Protein AF-A0A1I6XQX4-F1 (afdb_monomer_lite)

Secondary structure (DSSP, 8-state):
---------THHHHHHHHHHHHHIIIII----S--TT--SSHHHHHHHHHHHHHHHHHHHHHHHTT--TTTSSHHHHHHHHHHHHHHHHHTT-HHHHHHHHHHHHHHHHHHSPPPSSSBPSS-HHHHHHHHHHHHHHHHHS-HHHHHHHHHHHHHHHHHHHHHSSS-B-HHHHHHHHHHHHHHHHHHHHHHHHHHS-S---------------------------------------

Organism: NCBI:txid1296565

Foldseek 3Di:
DDDPPDDPVPCVVVVVLQVVLLCCLPPPDDLPDFQLPCDPDPVVLVVVLVVLLVLLVVLLCVQLPPPPPQSVDPLNCVLCVLLSVLLSVCNGGLSVSLVSLLSSLVSCLAVTDADPPPGALADPSNLVSNLSSLLSQLQSDDPSNLSSSLVVQLVSSVCSCVPRPDNYPCVPRSVVSNCSNVVSNVNSNVNNVVSPPPDDPPPPPPDPPPPPPPPPPDPPDDDDDDDDDDDDDDDDD

Radius of gyration: 29.73 Å; chains: 1; bounding box: 72×54×113 Å

Sequence (237 aa):
MTEVRSTPRWWLPMLRAVPRAVAAALWTAVDTGRPPWRPRRRRWDRALLLVAVVYAFVIATTTSGSGEQRVSGGLFTLCAAPLLLGLVLALRRPLDGWRLSLLGLVLTGYVLPPPPAPAPVLEGWQWLLRCPVLLAAAWASARRVSVGVAVVSLVLVTVLGATTPWPVDLRLTLPIAYVGVLAPLVVGGSLGARWAPGGRWRPSRPGRRRRRPRAVRWPSGRGSPARCTTSSPTTCR

Structure (mmCIF, N/CA/C/O backbone):
data_AF-A0A1I6XQX4-F1
#
_entry.id   AF-A0A1I6XQX4-F1
#
loop_
_atom_site.group_PDB
_atom_site.id
_atom_site.type_symbol
_atom_site.label_atom_id
_atom_site.label_alt_id
_atom_site.label_comp_id
_atom_site.label_asym_id
_atom_site.label_entity_id
_atom_site.label_seq_id
_atom_site.pdbx_PDB_ins_code
_atom_site.Cartn_x
_atom_site.Cartn_y
_atom_site.Cartn_z
_atom_site.occupancy
_atom_site.B_iso_or_equiv
_atom_site.auth_seq_id
_atom_site.auth_comp_id
_atom_site.auth_asym_id
_atom_site.auth_atom_id
_atom_site.pdbx_PDB_model_num
ATOM 1 N N . MET A 1 1 ? -48.025 3.217 -22.562 1.00 43.31 1 MET A N 1
ATOM 2 C CA . MET A 1 1 ? -47.622 3.492 -21.166 1.00 43.31 1 MET A CA 1
ATOM 3 C C . MET A 1 1 ? -46.384 2.664 -20.858 1.00 43.31 1 MET A C 1
ATOM 5 O O . MET A 1 1 ? -46.498 1.462 -20.682 1.00 43.31 1 MET A O 1
ATOM 9 N N . THR A 1 2 ? -45.198 3.268 -20.901 1.00 52.09 2 THR A N 1
ATOM 10 C CA . THR A 1 2 ? -43.917 2.602 -20.614 1.00 52.09 2 THR A CA 1
ATOM 11 C C . THR A 1 2 ? -43.473 2.956 -19.199 1.00 52.09 2 THR A C 1
ATOM 13 O O . THR A 1 2 ? -43.114 4.102 -18.933 1.00 52.09 2 THR A O 1
ATOM 16 N N . GLU A 1 3 ? -43.514 1.981 -18.291 1.00 53.41 3 GLU A N 1
ATOM 17 C CA . GLU A 1 3 ? -42.936 2.089 -16.951 1.00 53.41 3 GLU A CA 1
ATOM 18 C C . GLU A 1 3 ? -41.413 2.246 -17.046 1.00 53.41 3 GLU A C 1
ATOM 20 O O . GLU A 1 3 ? -40.669 1.293 -17.286 1.00 53.41 3 GLU A O 1
ATOM 25 N N . VAL A 1 4 ? -40.928 3.468 -16.836 1.00 60.84 4 VAL A N 1
ATOM 26 C CA . VAL A 1 4 ? -39.507 3.732 -16.610 1.00 60.84 4 VAL A CA 1
ATOM 27 C C . VAL A 1 4 ? -39.169 3.221 -15.210 1.00 60.84 4 VAL A C 1
ATOM 29 O O . VAL A 1 4 ? -39.382 3.912 -14.214 1.00 60.84 4 VAL A O 1
ATOM 32 N N . ARG A 1 5 ? -38.658 1.986 -15.121 1.00 58.22 5 ARG A N 1
ATOM 33 C CA . ARG A 1 5 ? -38.093 1.429 -13.883 1.00 58.22 5 ARG A CA 1
ATOM 34 C C . ARG A 1 5 ? -36.942 2.319 -13.423 1.00 58.22 5 ARG A C 1
ATOM 36 O O . ARG A 1 5 ? -35.847 2.295 -13.983 1.00 58.22 5 ARG A O 1
ATOM 43 N N . SER A 1 6 ? -37.197 3.110 -12.389 1.00 61.38 6 SER A N 1
ATOM 44 C CA . SER A 1 6 ? -36.189 3.879 -11.675 1.00 61.38 6 SER A CA 1
ATOM 45 C C . SER A 1 6 ? -35.188 2.908 -11.048 1.00 61.38 6 SER A C 1
ATOM 47 O O . SER A 1 6 ? -35.464 2.226 -10.063 1.00 61.38 6 SER A O 1
ATOM 49 N N . THR A 1 7 ? -34.000 2.805 -11.643 1.00 63.62 7 THR A N 1
ATOM 50 C CA . THR A 1 7 ? -32.900 2.050 -11.046 1.00 63.62 7 THR A CA 1
ATOM 51 C C . THR A 1 7 ? -32.579 2.660 -9.679 1.00 63.62 7 THR A C 1
ATOM 53 O O . THR A 1 7 ? -32.348 3.872 -9.577 1.00 63.62 7 THR A O 1
ATOM 56 N N . PRO A 1 8 ? -32.582 1.865 -8.594 1.00 59.47 8 PRO A N 1
ATOM 57 C CA . PRO A 1 8 ? -32.323 2.388 -7.263 1.00 59.47 8 PRO A CA 1
ATOM 58 C C . PRO A 1 8 ? -30.922 3.008 -7.237 1.00 59.47 8 PRO A C 1
ATOM 60 O O . PRO A 1 8 ? -29.920 2.362 -7.541 1.00 59.47 8 PRO A O 1
ATOM 63 N N . ARG A 1 9 ? -30.833 4.296 -6.893 1.00 61.56 9 ARG A N 1
ATOM 64 C CA . ARG A 1 9 ? -29.576 5.062 -6.858 1.00 61.56 9 ARG A CA 1
ATOM 65 C C . ARG A 1 9 ? -28.796 4.812 -5.560 1.00 61.56 9 ARG A C 1
ATOM 67 O O . ARG A 1 9 ? -28.372 5.749 -4.884 1.00 61.56 9 ARG A O 1
ATOM 74 N N . TRP A 1 10 ? -28.598 3.545 -5.203 1.00 63.25 10 TRP A N 1
ATOM 75 C CA . TRP A 1 10 ? -27.876 3.132 -3.990 1.00 63.25 10 TRP A CA 1
ATOM 76 C C . TRP A 1 10 ? -26.376 3.498 -4.013 1.00 63.25 10 TRP A C 1
ATOM 78 O O . TRP A 1 10 ? -25.725 3.530 -2.972 1.00 63.25 10 TRP A O 1
ATOM 88 N N . TRP A 1 11 ? -25.844 3.873 -5.179 1.00 58.88 11 TRP A N 1
ATOM 89 C CA . TRP A 1 11 ? -24.450 4.270 -5.422 1.00 58.88 11 TRP A CA 1
ATOM 90 C C . TRP A 1 11 ? -24.101 5.694 -4.947 1.00 58.88 11 TRP A C 1
ATOM 92 O O . TRP A 1 11 ? -22.967 5.967 -4.552 1.00 58.88 11 TRP A O 1
ATOM 102 N N . LEU A 1 12 ? -25.071 6.617 -4.949 1.00 66.12 12 LEU A N 1
ATOM 103 C CA . LEU A 1 12 ? -24.872 8.021 -4.556 1.00 66.12 12 LEU A CA 1
ATOM 104 C C . LEU A 1 12 ? -24.346 8.209 -3.117 1.00 66.12 12 LEU A C 1
ATOM 106 O O . LEU A 1 12 ? -23.420 9.005 -2.925 1.00 66.12 12 LEU A O 1
ATOM 110 N N . PRO A 1 13 ? -24.875 7.517 -2.086 1.00 64.12 13 PRO A N 1
ATOM 111 C CA . PRO A 1 13 ? -24.324 7.626 -0.736 1.00 64.12 13 PRO A CA 1
ATOM 112 C C . PRO A 1 13 ? -22.914 7.029 -0.620 1.00 64.12 13 PRO A C 1
ATOM 114 O O . PRO A 1 13 ? -22.095 7.572 0.124 1.00 64.12 13 PRO 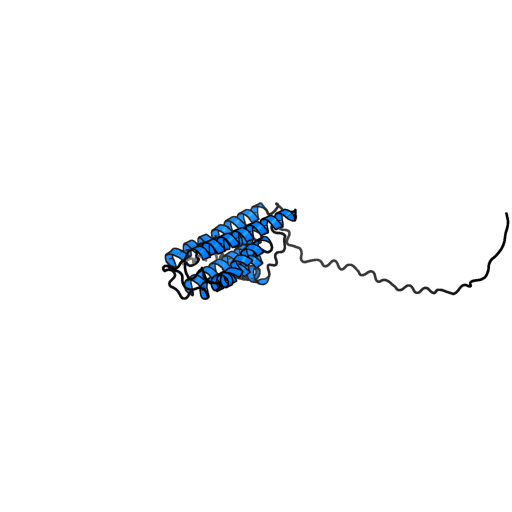A O 1
ATOM 117 N N . MET A 1 14 ? -22.599 5.971 -1.379 1.00 61.12 14 MET A N 1
ATOM 118 C CA . MET A 1 14 ? -21.251 5.391 -1.436 1.00 61.12 14 MET A CA 1
ATOM 119 C C . MET A 1 14 ? -20.239 6.389 -2.007 1.00 61.12 14 MET A C 1
ATOM 121 O O . MET A 1 14 ? -19.222 6.656 -1.367 1.00 61.12 14 MET A O 1
ATOM 125 N N . LEU A 1 15 ? -20.556 7.021 -3.141 1.00 68.38 15 LEU A N 1
ATOM 126 C CA . LEU A 1 15 ? -19.701 8.025 -3.786 1.00 68.38 15 LEU A CA 1
ATOM 127 C C . LEU A 1 15 ? -19.392 9.218 -2.875 1.00 68.38 15 LEU A C 1
ATOM 129 O O . LEU A 1 15 ? -18.279 9.728 -2.887 1.00 68.38 15 LEU A O 1
ATOM 133 N N . ARG A 1 16 ? -20.337 9.635 -2.025 1.00 73.38 16 ARG A N 1
ATOM 134 C CA . ARG A 1 16 ? -20.110 10.721 -1.052 1.00 73.38 16 ARG A CA 1
ATOM 135 C C . ARG A 1 16 ? -19.279 10.291 0.161 1.00 73.38 16 ARG A C 1
ATOM 137 O O . ARG A 1 16 ? -18.682 11.139 0.826 1.00 73.38 16 ARG A O 1
ATOM 144 N N . ALA A 1 17 ? -19.244 8.998 0.480 1.00 73.38 17 ALA A N 1
ATOM 145 C CA . ALA A 1 17 ? -18.486 8.470 1.612 1.00 73.38 17 ALA A CA 1
ATOM 146 C C . ALA A 1 17 ? -16.993 8.293 1.290 1.00 73.38 17 ALA A C 1
ATOM 148 O O . ALA A 1 17 ? -16.157 8.503 2.170 1.00 73.38 17 ALA A O 1
ATOM 149 N N . VAL A 1 18 ? -16.661 7.966 0.038 1.00 77.12 18 VAL A N 1
ATOM 150 C CA . VAL A 1 18 ? -15.283 7.760 -0.438 1.00 77.12 18 VAL A CA 1
ATOM 151 C C . VAL A 1 18 ? -14.371 8.980 -0.234 1.00 77.12 18 VAL A C 1
ATOM 153 O O . VAL A 1 18 ? -13.347 8.815 0.424 1.00 77.12 18 VAL A O 1
ATOM 156 N N . PRO A 1 19 ? -14.694 10.209 -0.685 1.00 80.00 19 PRO A N 1
ATOM 157 C CA . PRO A 1 19 ? -13.785 11.348 -0.538 1.00 80.00 19 PRO A CA 1
ATOM 158 C C . PRO A 1 19 ? -13.540 11.694 0.932 1.00 80.00 19 PRO A C 1
ATOM 160 O O . PRO A 1 19 ? -12.433 12.062 1.307 1.00 80.00 19 PRO A O 1
ATOM 163 N N . ARG A 1 20 ? -14.541 11.499 1.801 1.00 78.75 20 ARG A N 1
ATOM 164 C CA . ARG A 1 20 ? -14.377 11.668 3.253 1.00 78.75 20 ARG A CA 1
ATOM 165 C C . ARG A 1 20 ? -13.474 10.595 3.856 1.00 78.75 20 ARG A C 1
ATOM 167 O O . ARG A 1 20 ? -12.690 10.906 4.743 1.00 78.75 20 ARG A O 1
ATOM 174 N N . ALA A 1 21 ? -13.577 9.351 3.391 1.00 77.50 21 ALA A N 1
ATOM 175 C CA . ALA A 1 21 ? -12.690 8.265 3.801 1.00 77.50 21 ALA A CA 1
ATOM 176 C C . ALA A 1 21 ? -11.241 8.504 3.345 1.00 77.50 21 ALA A C 1
ATOM 178 O O . ALA A 1 21 ? -10.316 8.299 4.127 1.00 77.50 21 ALA A O 1
ATOM 179 N N . VAL A 1 22 ? -11.053 8.994 2.117 1.00 79.94 22 VAL A N 1
ATOM 180 C CA . VAL A 1 22 ? -9.745 9.366 1.557 1.00 79.94 22 VAL A CA 1
ATOM 181 C C . VAL A 1 22 ? -9.142 10.543 2.320 1.00 79.94 22 VAL A C 1
ATOM 183 O O . VAL A 1 22 ? -8.021 10.438 2.806 1.00 79.94 22 VAL A O 1
ATOM 186 N N . ALA A 1 23 ? -9.899 11.626 2.514 1.00 79.44 23 ALA A N 1
ATOM 187 C CA . ALA A 1 23 ? -9.456 12.776 3.300 1.00 79.44 23 ALA A CA 1
ATOM 188 C C . ALA A 1 23 ? -9.131 12.382 4.748 1.00 79.44 23 ALA A C 1
ATOM 190 O O . ALA A 1 23 ? -8.160 12.870 5.323 1.00 79.44 23 ALA A O 1
ATOM 191 N N . ALA A 1 24 ? -9.897 11.451 5.326 1.00 74.94 24 ALA A N 1
ATOM 192 C CA . ALA A 1 24 ? -9.596 10.924 6.646 1.00 74.94 24 ALA A CA 1
ATOM 193 C C . ALA A 1 24 ? -8.279 10.140 6.667 1.00 74.94 24 ALA A C 1
ATOM 195 O O . ALA A 1 24 ? -7.454 10.378 7.543 1.00 74.94 24 ALA A O 1
ATOM 196 N N . ALA A 1 25 ? -8.052 9.249 5.700 1.00 74.69 25 ALA A N 1
ATOM 197 C CA . ALA A 1 25 ? -6.814 8.480 5.601 1.00 74.69 25 ALA A CA 1
ATOM 198 C C . ALA A 1 25 ? -5.587 9.370 5.340 1.00 74.69 25 ALA A C 1
ATOM 200 O O . ALA A 1 25 ? -4.528 9.143 5.926 1.00 74.69 25 ALA A O 1
ATOM 201 N N . LEU A 1 26 ? -5.724 10.405 4.510 1.00 79.75 26 LEU A N 1
ATOM 202 C CA . LEU A 1 26 ? -4.627 11.304 4.161 1.00 79.75 26 LEU A CA 1
ATOM 203 C C . LEU A 1 26 ? -4.334 12.326 5.263 1.00 79.75 26 LEU A C 1
ATOM 205 O O . LEU A 1 26 ? -3.177 12.439 5.649 1.00 79.75 26 LEU A O 1
ATOM 209 N N . TRP A 1 27 ? -5.349 12.999 5.819 1.00 74.38 27 TRP A N 1
ATOM 210 C CA . TRP A 1 27 ? -5.142 14.177 6.676 1.00 74.38 27 TRP A CA 1
ATOM 211 C C . TRP A 1 27 ? -5.587 14.054 8.126 1.00 74.38 27 TRP A C 1
ATOM 213 O O . TRP A 1 27 ? -4.878 14.531 9.008 1.00 74.38 27 TRP A O 1
ATOM 223 N N . THR A 1 28 ? -6.742 13.456 8.416 1.00 62.19 28 THR A N 1
ATOM 224 C CA . THR A 1 28 ? -7.349 13.633 9.752 1.00 62.19 28 THR A CA 1
ATOM 225 C C . THR A 1 28 ? -7.191 12.438 10.679 1.00 62.19 28 THR A C 1
ATOM 227 O O . THR A 1 28 ? -7.397 12.566 11.885 1.00 62.19 28 THR A O 1
ATOM 230 N N . ALA A 1 29 ? -6.875 11.260 10.145 1.00 61.19 29 ALA A N 1
ATOM 231 C CA . ALA A 1 29 ? -6.630 10.084 10.957 1.00 61.19 29 ALA A CA 1
ATOM 232 C C . ALA A 1 29 ? -5.256 10.222 11.622 1.00 61.19 29 ALA A C 1
ATOM 234 O O . ALA A 1 29 ? -4.214 9.958 11.022 1.00 61.19 29 ALA A O 1
ATOM 235 N N . VAL A 1 30 ? -5.284 10.687 12.867 1.00 59.16 30 VAL A N 1
ATOM 236 C CA . VAL A 1 30 ? -4.227 10.463 13.852 1.00 59.16 30 VAL A CA 1
ATOM 237 C C . VAL A 1 30 ? -4.515 9.102 14.473 1.00 59.16 30 VAL A C 1
ATOM 239 O O . VAL A 1 30 ? -5.671 8.829 14.795 1.00 59.16 30 VAL A O 1
ATOM 242 N N . ASP A 1 31 ? -3.508 8.243 14.633 1.00 59.53 31 ASP A N 1
ATOM 243 C CA . ASP A 1 31 ? -3.664 6.960 15.326 1.00 59.53 31 ASP A CA 1
ATOM 244 C C . ASP A 1 31 ? -4.188 7.208 16.753 1.00 59.53 31 ASP A C 1
ATOM 246 O O . ASP A 1 31 ? -3.444 7.546 17.673 1.00 59.53 31 ASP A O 1
ATOM 250 N N . THR A 1 32 ? -5.506 7.095 16.946 1.00 51.28 32 THR A N 1
ATOM 251 C CA . THR A 1 32 ? -6.168 7.445 18.214 1.00 51.28 32 THR A CA 1
ATOM 252 C C . THR A 1 32 ? -6.019 6.364 19.283 1.00 51.28 32 THR A C 1
ATOM 254 O O . THR A 1 32 ? -6.512 6.529 20.397 1.00 51.28 32 THR A O 1
ATOM 257 N N . GLY A 1 33 ? -5.372 5.242 18.967 1.00 57.44 33 GLY A N 1
ATOM 258 C CA . GLY A 1 33 ? -5.259 4.090 19.854 1.00 57.44 33 GLY A CA 1
ATOM 259 C C . GLY A 1 33 ? -3.904 3.404 19.763 1.00 57.44 33 GLY A C 1
ATOM 260 O O . GLY A 1 33 ? -3.196 3.504 18.764 1.00 57.44 33 GLY A O 1
ATOM 261 N N . ARG A 1 34 ? -3.538 2.675 20.825 1.00 63.00 34 ARG A N 1
ATOM 262 C CA . ARG A 1 34 ? -2.439 1.707 20.737 1.00 63.00 34 ARG A CA 1
ATOM 263 C C . ARG A 1 34 ? -2.838 0.612 19.737 1.00 63.00 34 ARG A C 1
ATOM 265 O O . ARG A 1 34 ? -3.950 0.102 19.872 1.00 63.00 34 ARG A O 1
ATOM 272 N N . PRO A 1 35 ? -1.955 0.221 18.801 1.00 70.25 35 PRO A N 1
ATOM 273 C CA . PRO A 1 35 ? -2.242 -0.889 17.906 1.00 70.25 35 PRO A CA 1
ATOM 274 C C . PRO A 1 35 ? -2.544 -2.164 18.710 1.00 70.25 35 PRO A C 1
ATOM 276 O O . PRO A 1 35 ? -1.911 -2.379 19.751 1.00 70.25 35 PRO A O 1
ATOM 279 N N . PRO A 1 36 ? -3.490 -3.008 18.261 1.00 69.25 36 PRO A N 1
ATOM 280 C CA . PRO A 1 36 ? -3.971 -4.153 19.038 1.00 69.25 36 PRO A CA 1
ATOM 281 C C . PRO A 1 36 ? -2.881 -5.199 19.307 1.00 69.25 36 PRO A C 1
ATOM 283 O O . PRO A 1 36 ? -2.887 -5.834 20.356 1.00 69.25 36 PRO A O 1
ATOM 286 N N . TRP A 1 37 ? -1.894 -5.326 18.416 1.00 72.81 37 TRP A N 1
ATOM 287 C CA . TRP A 1 37 ? -0.739 -6.213 18.591 1.00 72.81 37 TRP A CA 1
ATOM 288 C C . TRP A 1 37 ? 0.351 -5.646 19.503 1.00 72.81 37 TRP A C 1
ATOM 290 O O . TRP A 1 37 ? 1.338 -6.333 19.766 1.00 72.81 37 TRP A O 1
ATOM 300 N N . ARG A 1 38 ? 0.236 -4.395 19.974 1.00 70.81 38 ARG A N 1
ATOM 301 C CA . ARG A 1 38 ? 1.304 -3.780 20.761 1.00 70.81 38 ARG A CA 1
ATOM 302 C C . ARG A 1 38 ? 1.412 -4.476 22.122 1.00 70.81 38 ARG A C 1
ATOM 304 O O . ARG A 1 38 ? 0.502 -4.345 22.947 1.00 70.81 38 ARG A O 1
ATOM 311 N N . PRO A 1 39 ? 2.535 -5.151 22.418 1.00 69.56 39 PRO A N 1
ATOM 312 C CA . PRO A 1 39 ? 2.678 -5.892 23.659 1.00 69.56 39 PRO A CA 1
ATOM 313 C C . PRO A 1 39 ? 2.617 -4.955 24.864 1.00 69.56 39 PRO A C 1
ATOM 315 O O . PRO A 1 39 ? 3.180 -3.857 24.857 1.00 69.56 39 PRO A O 1
ATOM 318 N N . ARG A 1 40 ? 1.993 -5.407 25.956 1.00 72.25 40 ARG A N 1
ATOM 319 C CA . ARG A 1 40 ? 1.903 -4.612 27.193 1.00 72.25 40 ARG A CA 1
ATOM 320 C C . ARG A 1 40 ? 3.273 -4.383 27.848 1.00 72.25 40 ARG A C 1
ATOM 322 O O . ARG A 1 40 ? 3.447 -3.398 28.561 1.00 72.25 40 ARG A O 1
ATOM 329 N N . ARG A 1 41 ? 4.254 -5.262 27.593 1.00 77.50 41 ARG A N 1
ATOM 330 C CA . ARG A 1 41 ? 5.625 -5.158 28.122 1.00 77.50 41 ARG A CA 1
ATOM 331 C C . ARG A 1 41 ? 6.576 -4.524 27.103 1.00 77.50 41 ARG A C 1
ATOM 333 O O . ARG A 1 41 ? 6.670 -4.967 25.963 1.00 77.50 41 ARG A O 1
ATOM 340 N N . ARG A 1 42 ? 7.380 -3.561 27.569 1.00 79.06 42 ARG A N 1
ATOM 341 C CA . ARG A 1 42 ? 8.338 -2.774 26.762 1.00 79.06 42 ARG A CA 1
ATOM 342 C C . ARG A 1 42 ? 9.395 -3.613 26.024 1.00 79.06 42 ARG A C 1
ATOM 344 O O . ARG A 1 42 ? 9.889 -3.177 24.991 1.00 79.06 42 ARG A O 1
ATOM 351 N N . ARG A 1 43 ? 9.749 -4.799 26.539 1.00 82.50 43 ARG A N 1
ATOM 352 C CA . ARG A 1 43 ? 10.757 -5.690 25.927 1.00 82.50 43 ARG A CA 1
ATOM 353 C C . ARG A 1 43 ? 10.284 -6.273 24.591 1.00 82.50 43 ARG A C 1
ATOM 355 O O . ARG A 1 43 ? 11.041 -6.269 23.632 1.00 82.50 43 ARG A O 1
ATOM 362 N N . TRP A 1 44 ? 9.018 -6.675 24.506 1.00 82.81 44 TRP A N 1
ATOM 363 C CA . TRP A 1 44 ? 8.443 -7.232 23.280 1.00 82.81 44 TRP A CA 1
ATOM 364 C C . TRP A 1 44 ? 8.247 -6.177 22.181 1.00 82.81 44 TRP A C 1
ATOM 366 O O . TRP A 1 44 ? 8.411 -6.489 21.011 1.00 82.81 44 TRP A O 1
ATOM 376 N N . ASP A 1 45 ? 7.982 -4.915 22.545 1.00 82.50 45 ASP A N 1
ATOM 377 C CA . ASP A 1 45 ? 7.947 -3.789 21.590 1.00 82.50 45 ASP A CA 1
ATOM 378 C C . ASP A 1 45 ? 9.322 -3.596 20.913 1.00 82.50 45 ASP A C 1
ATOM 380 O O . ASP A 1 45 ? 9.416 -3.391 19.706 1.00 82.50 45 ASP A O 1
ATOM 384 N N . ARG A 1 46 ? 10.418 -3.743 21.676 1.00 84.56 46 ARG A N 1
ATOM 385 C CA . ARG A 1 46 ? 11.782 -3.719 21.119 1.00 84.56 46 ARG A CA 1
ATOM 386 C C . ARG A 1 46 ? 12.074 -4.938 20.249 1.00 84.56 46 ARG A C 1
ATOM 388 O O . ARG A 1 46 ? 12.693 -4.768 19.209 1.00 84.56 46 ARG A O 1
ATOM 395 N N . ALA A 1 47 ? 11.628 -6.126 20.655 1.00 86.25 47 ALA A N 1
ATOM 396 C CA . ALA A 1 47 ? 11.816 -7.346 19.873 1.00 86.25 47 ALA A CA 1
ATOM 397 C C . ALA A 1 47 ? 11.092 -7.270 18.519 1.00 86.25 47 ALA A C 1
ATOM 399 O O . ALA A 1 47 ? 11.702 -7.550 17.498 1.00 86.25 47 ALA A O 1
ATOM 400 N N . LEU A 1 48 ? 9.835 -6.810 18.486 1.00 84.31 48 LEU A N 1
ATOM 401 C CA . LEU A 1 48 ? 9.094 -6.606 17.234 1.00 84.31 48 LEU A CA 1
ATOM 402 C C . LEU A 1 48 ? 9.777 -5.587 16.321 1.00 84.31 48 LEU A C 1
ATOM 404 O O . LEU A 1 48 ? 9.882 -5.810 15.119 1.00 84.31 48 LEU A O 1
ATOM 408 N N . LEU A 1 49 ? 10.270 -4.486 16.895 1.00 86.25 49 LEU A N 1
ATOM 409 C CA . LEU A 1 49 ? 11.010 -3.487 16.133 1.00 86.25 49 LEU A CA 1
ATOM 410 C C . LEU A 1 49 ? 12.313 -4.064 15.578 1.00 86.25 49 LEU A C 1
ATOM 412 O O . LEU A 1 49 ? 12.607 -3.853 14.408 1.00 86.25 49 LEU A O 1
ATOM 416 N N . LEU A 1 50 ? 13.059 -4.817 16.388 1.00 88.06 50 LEU A N 1
ATOM 417 C CA . LEU A 1 50 ? 14.273 -5.499 15.949 1.00 88.06 50 LEU A CA 1
ATOM 418 C C . LEU A 1 50 ? 13.969 -6.464 14.800 1.00 88.06 50 LEU A C 1
ATOM 420 O O . LEU A 1 50 ? 14.647 -6.413 13.785 1.00 88.06 50 LEU A O 1
ATOM 424 N N . VAL A 1 51 ? 12.921 -7.284 14.920 1.00 88.75 51 VAL A N 1
ATOM 425 C CA . VAL A 1 51 ? 12.501 -8.221 13.867 1.00 88.75 51 VAL A CA 1
ATOM 426 C C . VAL A 1 51 ? 12.139 -7.483 12.580 1.00 88.75 51 VAL A C 1
ATOM 428 O O . VAL A 1 51 ? 12.585 -7.893 11.516 1.00 88.75 51 VAL A O 1
ATOM 431 N N . ALA A 1 52 ? 11.390 -6.378 12.649 1.00 87.12 52 ALA A N 1
ATOM 432 C CA . ALA A 1 52 ? 11.071 -5.597 11.454 1.00 87.12 52 ALA A CA 1
ATOM 433 C C . ALA A 1 52 ? 12.304 -4.940 10.827 1.00 87.12 52 ALA A C 1
ATOM 435 O O . ALA A 1 52 ? 12.403 -4.899 9.606 1.00 87.12 52 ALA A O 1
ATOM 436 N N . VAL A 1 53 ? 13.252 -4.461 11.638 1.00 87.50 53 VAL A N 1
ATOM 437 C CA . VAL A 1 53 ? 14.526 -3.917 11.144 1.00 87.50 53 VAL A CA 1
ATOM 438 C C . VAL A 1 53 ? 15.353 -5.010 10.471 1.00 87.50 53 VAL A C 1
ATOM 440 O O . VAL A 1 53 ? 15.838 -4.797 9.367 1.00 87.50 53 VAL A O 1
ATOM 443 N N . VAL A 1 54 ? 15.471 -6.187 11.089 1.00 90.00 54 VAL A N 1
ATOM 444 C CA . VAL A 1 54 ? 16.181 -7.337 10.512 1.00 90.00 54 VAL A CA 1
ATOM 445 C C . VAL A 1 54 ? 15.510 -7.785 9.216 1.00 90.00 54 VAL A C 1
ATOM 447 O O . VAL A 1 54 ? 16.192 -7.999 8.224 1.00 90.00 54 VAL A O 1
ATOM 450 N N . TYR A 1 55 ? 14.181 -7.863 9.181 1.00 89.31 55 TYR A N 1
ATOM 451 C CA . TYR A 1 55 ? 13.432 -8.217 7.976 1.00 89.31 55 TYR A CA 1
ATOM 452 C C . TYR A 1 55 ? 13.630 -7.195 6.848 1.00 89.31 55 TYR A C 1
ATOM 454 O O . TYR A 1 55 ? 13.923 -7.574 5.717 1.00 89.31 55 TYR A O 1
ATOM 462 N N . ALA A 1 56 ? 13.537 -5.899 7.160 1.00 84.94 56 ALA A N 1
ATOM 463 C CA . ALA A 1 56 ? 13.809 -4.819 6.214 1.00 84.94 56 ALA A CA 1
ATOM 464 C C . ALA A 1 56 ? 15.245 -4.898 5.673 1.00 84.94 56 ALA A C 1
ATOM 466 O O . ALA A 1 56 ? 15.466 -4.747 4.474 1.00 84.94 56 ALA A O 1
ATOM 467 N N . PHE A 1 57 ? 16.209 -5.180 6.552 1.00 86.38 57 PHE A N 1
ATOM 468 C CA . PHE A 1 57 ? 17.611 -5.349 6.194 1.00 86.38 57 PHE A CA 1
ATOM 469 C C . PHE A 1 57 ? 17.827 -6.556 5.276 1.00 86.38 57 PHE A C 1
ATOM 471 O O . PHE A 1 57 ? 18.474 -6.408 4.248 1.00 86.38 57 PHE A O 1
ATOM 478 N N . VAL A 1 58 ? 17.239 -7.716 5.592 1.00 87.19 58 VAL A N 1
ATOM 479 C CA . VAL A 1 58 ? 17.308 -8.923 4.750 1.00 87.19 58 VAL A CA 1
ATOM 480 C C . VAL A 1 58 ? 16.718 -8.664 3.366 1.00 87.19 58 VAL A C 1
ATOM 482 O O . VAL A 1 58 ? 17.308 -9.069 2.368 1.00 87.19 58 VAL A O 1
ATOM 485 N N . ILE A 1 59 ? 15.587 -7.960 3.270 1.00 85.75 59 ILE A N 1
ATOM 486 C CA . ILE A 1 59 ? 15.031 -7.585 1.963 1.00 85.75 59 ILE A CA 1
ATOM 487 C C . ILE A 1 59 ? 16.007 -6.679 1.219 1.00 85.75 59 ILE A C 1
ATOM 489 O O . ILE A 1 59 ? 16.340 -6.976 0.080 1.00 85.75 59 ILE A O 1
ATOM 493 N N . ALA A 1 60 ? 16.509 -5.621 1.859 1.00 82.56 60 ALA A N 1
ATOM 494 C CA . ALA A 1 60 ? 17.435 -4.695 1.218 1.00 82.56 60 ALA A CA 1
ATOM 495 C C . ALA A 1 60 ? 18.693 -5.409 0.688 1.00 82.56 60 ALA A C 1
ATOM 497 O O . ALA A 1 60 ? 19.054 -5.217 -0.472 1.00 82.56 60 ALA A O 1
ATOM 498 N N . THR A 1 61 ? 19.313 -6.284 1.488 1.00 80.81 61 THR A N 1
ATOM 499 C CA . THR A 1 61 ? 20.533 -7.005 1.093 1.00 80.81 61 THR A CA 1
ATOM 500 C C . THR A 1 61 ? 20.283 -8.049 0.009 1.00 80.81 61 THR A C 1
ATOM 502 O O . THR A 1 61 ? 21.074 -8.152 -0.928 1.00 80.81 61 THR A O 1
ATOM 505 N N . THR A 1 62 ? 19.177 -8.794 0.089 1.00 82.12 62 THR A N 1
ATOM 506 C CA . THR A 1 62 ? 18.805 -9.769 -0.952 1.00 82.12 62 THR A CA 1
ATOM 507 C C . THR A 1 62 ? 18.481 -9.083 -2.273 1.00 82.12 62 THR A C 1
ATOM 509 O O . THR A 1 62 ? 18.889 -9.567 -3.325 1.00 82.12 62 THR A O 1
ATOM 512 N N . THR A 1 63 ? 17.832 -7.917 -2.236 1.00 78.31 63 THR A N 1
ATOM 513 C CA . THR A 1 63 ? 17.571 -7.126 -3.443 1.00 78.31 63 THR A CA 1
ATOM 514 C C . THR A 1 63 ? 18.848 -6.561 -4.052 1.00 78.31 63 THR A C 1
ATOM 516 O O . THR A 1 63 ? 19.061 -6.710 -5.253 1.00 78.31 63 THR A O 1
ATOM 519 N N . SER A 1 64 ? 19.744 -5.986 -3.243 1.00 70.44 64 SER A N 1
ATOM 520 C CA . SER A 1 64 ? 20.998 -5.406 -3.738 1.00 70.44 64 SER A CA 1
ATOM 521 C C . SER A 1 64 ? 21.985 -6.456 -4.249 1.00 70.44 64 SER A C 1
ATOM 523 O O . SER A 1 64 ? 22.804 -6.159 -5.118 1.00 70.44 64 SER A O 1
ATOM 525 N N . GLY A 1 65 ? 21.906 -7.678 -3.709 1.00 59.38 65 GLY A N 1
ATOM 526 C CA . GLY A 1 65 ? 22.741 -8.823 -4.078 1.00 59.38 65 GLY A CA 1
ATOM 527 C C . GLY A 1 65 ? 22.265 -9.591 -5.314 1.00 59.38 65 GLY A C 1
ATOM 528 O O . GLY A 1 65 ? 22.918 -10.552 -5.702 1.00 59.38 65 GLY A O 1
ATOM 529 N N . SER A 1 66 ? 21.161 -9.177 -5.945 1.00 63.72 66 SER A N 1
ATOM 530 C CA . SER A 1 66 ? 20.604 -9.828 -7.143 1.00 63.72 66 SER A CA 1
ATOM 531 C C . SER A 1 66 ? 21.478 -9.700 -8.401 1.00 63.72 66 SER A C 1
ATOM 533 O O . SER A 1 66 ? 21.175 -10.317 -9.417 1.00 63.72 66 SER A O 1
ATOM 535 N N . GLY A 1 67 ? 22.555 -8.908 -8.354 1.00 60.12 67 GLY A N 1
ATOM 536 C CA . GLY A 1 67 ? 23.437 -8.657 -9.497 1.00 60.12 67 GLY A CA 1
ATOM 537 C C . GLY A 1 67 ? 22.866 -7.669 -10.521 1.00 60.12 67 GLY A C 1
ATOM 538 O O . GLY A 1 67 ? 23.562 -7.298 -11.463 1.00 60.12 67 GLY A O 1
ATOM 539 N N . GLU A 1 68 ? 21.631 -7.191 -10.335 1.00 68.12 68 GLU A N 1
ATOM 540 C CA . GLU A 1 68 ? 21.066 -6.124 -11.156 1.00 68.12 68 GLU A CA 1
ATOM 541 C C . GLU A 1 68 ? 21.715 -4.779 -10.797 1.00 68.12 68 GLU A C 1
ATOM 543 O O . GLU A 1 68 ? 21.504 -4.239 -9.709 1.00 68.12 68 GLU A O 1
ATOM 548 N N . GLN A 1 69 ? 22.439 -4.178 -11.750 1.00 65.75 69 GLN A N 1
ATOM 549 C CA . GLN A 1 69 ? 23.103 -2.874 -11.582 1.00 65.75 69 GLN A CA 1
ATOM 550 C C . GLN A 1 69 ? 22.178 -1.768 -11.046 1.00 65.75 69 GLN A C 1
ATOM 552 O O . GLN A 1 69 ? 22.653 -0.864 -10.357 1.00 65.75 69 GLN A O 1
ATOM 557 N N . ARG A 1 70 ? 20.861 -1.846 -11.299 1.00 67.75 70 ARG A N 1
ATOM 558 C CA . ARG A 1 70 ? 19.881 -0.873 -10.783 1.00 67.75 70 ARG A CA 1
ATOM 559 C C . ARG A 1 70 ? 19.691 -0.933 -9.262 1.00 67.75 70 ARG A C 1
ATOM 561 O O . ARG A 1 70 ? 19.364 0.083 -8.654 1.00 67.75 70 ARG A O 1
ATOM 568 N N . VAL A 1 71 ? 19.892 -2.102 -8.652 1.00 71.25 71 VAL A N 1
ATOM 569 C CA . VAL A 1 71 ? 19.602 -2.375 -7.231 1.00 71.25 71 VAL A CA 1
ATOM 570 C C . VAL A 1 71 ? 20.877 -2.379 -6.375 1.00 71.25 71 VAL A C 1
ATOM 572 O O . VAL A 1 71 ? 20.816 -2.268 -5.153 1.00 71.25 71 VAL A O 1
ATOM 575 N N . SER A 1 72 ? 22.052 -2.451 -7.004 1.00 63.28 72 SER A N 1
ATOM 576 C CA . SER A 1 72 ? 23.350 -2.508 -6.317 1.00 63.28 72 SER A CA 1
ATOM 577 C C . SER A 1 72 ? 23.966 -1.135 -5.987 1.00 63.28 72 SER A C 1
ATOM 579 O O . SER A 1 72 ? 25.041 -1.073 -5.396 1.00 63.28 72 SER A O 1
ATOM 581 N N . GLY A 1 73 ? 23.315 -0.024 -6.355 1.00 69.69 73 GLY A N 1
ATOM 582 C CA . GLY A 1 73 ? 23.831 1.338 -6.154 1.00 69.69 73 GLY A CA 1
ATOM 583 C C . GLY A 1 73 ? 23.290 2.054 -4.909 1.00 69.69 73 GLY A C 1
ATOM 584 O O . GLY A 1 73 ? 22.183 1.790 -4.448 1.00 69.69 73 GLY A O 1
ATOM 585 N N . GLY A 1 74 ? 24.020 3.055 -4.402 1.00 77.31 74 GLY A N 1
ATOM 586 C CA . GLY A 1 74 ? 23.577 3.876 -3.259 1.00 77.31 74 GLY A CA 1
ATOM 587 C C . GLY A 1 74 ? 22.253 4.626 -3.489 1.00 77.31 74 GLY A C 1
ATOM 588 O O . GLY A 1 74 ? 21.516 4.893 -2.538 1.00 77.31 74 GLY A O 1
ATOM 589 N N . LEU A 1 75 ? 21.908 4.898 -4.755 1.00 82.75 75 LEU A N 1
ATOM 590 C CA . LEU A 1 75 ? 20.623 5.483 -5.146 1.00 82.75 75 LEU A CA 1
ATOM 591 C C . LEU A 1 75 ? 19.440 4.576 -4.774 1.00 82.75 75 LEU A C 1
ATOM 593 O O . LEU A 1 75 ? 18.404 5.081 -4.341 1.00 82.75 75 LEU A O 1
ATOM 597 N N . PHE A 1 76 ? 19.604 3.252 -4.870 1.00 83.44 76 PHE A N 1
ATOM 598 C CA . PHE A 1 76 ? 18.585 2.296 -4.441 1.00 83.44 76 PHE A CA 1
ATOM 599 C C . PHE A 1 76 ? 18.292 2.430 -2.954 1.00 83.44 76 PHE A C 1
ATOM 601 O O . PHE A 1 76 ? 17.135 2.599 -2.578 1.00 83.44 76 PHE A O 1
ATOM 608 N N . THR A 1 77 ? 19.324 2.457 -2.114 1.00 83.31 77 THR A N 1
ATOM 609 C CA . THR A 1 77 ? 19.156 2.608 -0.665 1.00 83.31 77 THR A CA 1
ATOM 610 C C . THR A 1 77 ? 18.435 3.909 -0.314 1.00 83.31 77 THR A C 1
ATOM 612 O O . THR A 1 77 ? 17.546 3.904 0.536 1.00 83.31 77 THR A O 1
ATOM 615 N N . LEU A 1 78 ? 18.757 5.014 -0.996 1.00 86.75 78 LEU A N 1
ATOM 616 C CA . LEU A 1 78 ? 18.087 6.304 -0.802 1.00 86.75 78 LEU A CA 1
ATOM 617 C C . LEU A 1 78 ? 16.609 6.266 -1.221 1.00 86.75 78 LEU A C 1
ATOM 619 O O . LEU A 1 78 ? 15.754 6.751 -0.481 1.00 86.75 78 LEU A O 1
ATOM 623 N N . CYS A 1 79 ? 16.290 5.654 -2.365 1.00 86.81 79 CYS A N 1
ATOM 624 C CA . CYS A 1 79 ? 14.911 5.553 -2.854 1.00 86.81 79 CYS A CA 1
ATOM 625 C C . CYS A 1 79 ? 14.072 4.550 -2.048 1.00 86.81 79 CYS A C 1
ATOM 627 O O . CYS A 1 79 ? 12.882 4.770 -1.830 1.00 86.81 79 CYS A O 1
ATOM 629 N N . ALA A 1 80 ? 14.683 3.460 -1.581 1.00 86.38 80 ALA A N 1
ATOM 630 C CA . ALA A 1 80 ? 14.035 2.428 -0.781 1.00 86.38 80 ALA A CA 1
ATOM 631 C C . ALA A 1 80 ? 13.906 2.820 0.700 1.00 86.38 80 ALA A C 1
ATOM 633 O O . ALA A 1 80 ? 13.052 2.273 1.403 1.00 86.38 80 ALA A O 1
ATOM 634 N N . ALA A 1 81 ? 14.693 3.784 1.194 1.00 89.19 81 ALA A N 1
ATOM 635 C CA . ALA A 1 81 ? 14.674 4.201 2.596 1.00 89.19 81 ALA A CA 1
ATOM 636 C C . ALA A 1 81 ? 13.268 4.567 3.113 1.00 89.19 81 ALA A C 1
ATOM 638 O O . ALA A 1 81 ? 12.911 4.093 4.192 1.00 89.19 81 ALA A O 1
ATOM 639 N N . PRO A 1 82 ? 12.409 5.310 2.385 1.00 91.56 82 PRO A N 1
ATOM 640 C CA . PRO A 1 82 ? 11.048 5.591 2.846 1.00 91.56 82 PRO A CA 1
ATOM 641 C C . PRO A 1 82 ? 10.137 4.353 2.869 1.00 91.56 82 PRO A C 1
ATOM 643 O O . PRO A 1 82 ? 9.221 4.283 3.685 1.00 91.56 82 PRO A O 1
ATOM 646 N N . LEU A 1 83 ? 10.385 3.335 2.040 1.00 89.50 83 LEU A N 1
ATOM 647 C CA . LEU A 1 83 ? 9.676 2.051 2.140 1.00 89.50 83 LEU A CA 1
ATOM 648 C C . LEU A 1 83 ? 10.111 1.273 3.386 1.00 89.50 83 LEU A C 1
ATOM 650 O O . LEU A 1 83 ? 9.262 0.835 4.164 1.00 89.50 83 LEU A O 1
ATOM 654 N N . LEU A 1 84 ? 11.423 1.157 3.608 1.00 90.75 84 LEU A N 1
ATOM 655 C CA . LEU A 1 84 ? 12.000 0.461 4.763 1.00 90.75 84 LEU A CA 1
ATOM 656 C C . LEU A 1 84 ? 11.602 1.145 6.078 1.00 90.75 84 LEU A C 1
ATOM 658 O O . LEU A 1 84 ? 11.140 0.500 7.020 1.00 90.75 84 LEU A O 1
ATOM 662 N N . LEU A 1 85 ? 11.709 2.473 6.130 1.00 90.06 85 LEU A N 1
ATOM 663 C CA . LEU A 1 85 ? 11.307 3.260 7.288 1.00 90.06 85 LEU A CA 1
ATOM 664 C C . LEU A 1 85 ? 9.787 3.212 7.481 1.00 90.06 85 LEU A C 1
ATOM 666 O O . LEU A 1 85 ? 9.326 3.153 8.618 1.00 90.06 85 LEU A O 1
ATOM 670 N N . GLY A 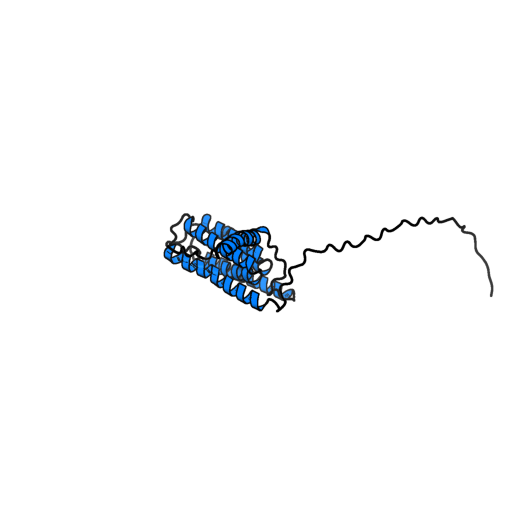1 86 ? 9.012 3.160 6.393 1.00 89.81 86 GLY A N 1
ATOM 671 C CA . GLY A 1 86 ? 7.559 3.023 6.429 1.00 89.81 86 GLY A CA 1
ATOM 672 C C . GLY A 1 86 ? 7.134 1.709 7.076 1.00 89.81 86 GLY A C 1
ATOM 673 O O . GLY A 1 86 ? 6.238 1.706 7.919 1.00 89.81 86 GLY A O 1
ATOM 674 N N . LEU A 1 87 ? 7.842 0.619 6.773 1.00 90.88 87 LEU A N 1
ATOM 675 C CA . LEU A 1 87 ? 7.650 -0.683 7.406 1.00 90.88 87 LEU A CA 1
ATOM 676 C C . LEU A 1 87 ? 7.910 -0.648 8.914 1.00 90.88 87 LEU A C 1
ATOM 678 O O . LEU A 1 87 ? 7.063 -1.066 9.705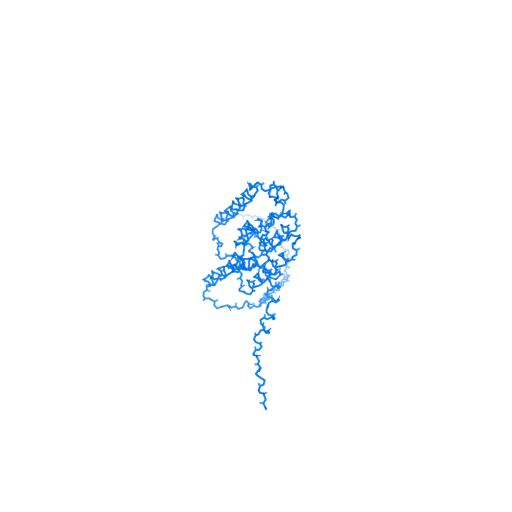 1.00 90.88 87 LEU A O 1
ATOM 682 N N . VAL A 1 88 ? 9.063 -0.121 9.324 1.00 90.69 88 VAL A N 1
ATOM 683 C CA . VAL A 1 88 ? 9.426 -0.035 10.746 1.00 90.69 88 VAL A CA 1
ATOM 684 C C . VAL A 1 88 ? 8.456 0.884 11.492 1.00 90.69 88 VAL A C 1
ATOM 686 O O . VAL A 1 88 ? 8.021 0.579 12.608 1.00 90.69 88 VAL A O 1
ATOM 689 N N . LEU A 1 89 ? 8.071 2.001 10.870 1.00 89.31 89 LEU A N 1
ATOM 690 C CA . LEU A 1 89 ? 7.135 2.958 11.442 1.00 89.31 89 LEU A CA 1
ATOM 691 C C . LEU A 1 89 ? 5.728 2.368 11.561 1.00 89.31 89 LEU A C 1
ATOM 693 O O . LEU A 1 89 ? 5.054 2.642 12.557 1.00 89.31 89 LEU A O 1
ATOM 697 N N . ALA A 1 90 ? 5.314 1.502 10.629 1.00 88.75 90 ALA A N 1
ATOM 698 C CA . ALA A 1 90 ? 3.990 0.889 10.629 1.00 88.75 90 ALA A CA 1
ATOM 699 C C . ALA A 1 90 ? 3.702 0.055 11.891 1.00 88.75 90 ALA A C 1
ATOM 701 O O . ALA A 1 90 ? 2.547 -0.074 12.298 1.00 88.75 90 ALA A O 1
ATOM 702 N N . LEU A 1 91 ? 4.739 -0.440 12.579 1.00 85.31 91 LEU A N 1
ATOM 703 C CA . LEU A 1 91 ? 4.586 -1.131 13.863 1.00 85.31 91 LEU A CA 1
ATOM 704 C C . LEU A 1 91 ? 4.067 -0.227 14.989 1.00 85.31 91 LEU A C 1
ATOM 706 O O . LEU A 1 91 ? 3.411 -0.706 15.917 1.00 85.31 91 LEU A O 1
ATOM 710 N N . ARG A 1 92 ? 4.399 1.068 14.940 1.00 84.62 92 ARG A N 1
ATOM 711 C CA . ARG A 1 92 ? 4.065 2.050 15.985 1.00 84.62 92 ARG A CA 1
ATOM 712 C C . ARG A 1 92 ? 2.959 3.001 15.562 1.00 84.62 92 ARG A C 1
ATOM 714 O O . ARG A 1 92 ? 2.130 3.357 16.397 1.00 84.62 92 ARG A O 1
ATOM 721 N N . ARG A 1 93 ? 3.014 3.437 14.307 1.00 86.69 93 ARG A N 1
ATOM 722 C CA . ARG A 1 93 ? 2.106 4.385 13.670 1.00 86.69 93 ARG A CA 1
ATOM 723 C C . ARG A 1 93 ? 1.738 3.857 12.281 1.00 86.69 93 ARG A C 1
ATOM 725 O O . ARG A 1 93 ? 2.353 4.262 11.293 1.00 86.69 93 ARG A O 1
ATOM 732 N N . PRO A 1 94 ? 0.817 2.883 12.206 1.00 87.94 94 PRO A N 1
ATOM 733 C CA . PRO A 1 94 ? 0.476 2.175 10.973 1.00 87.94 94 PRO A CA 1
ATOM 734 C C . PRO A 1 94 ? 0.089 3.106 9.822 1.00 87.94 94 PRO A C 1
ATOM 736 O O . PRO A 1 94 ? 0.497 2.871 8.686 1.00 87.94 94 PRO A O 1
ATOM 739 N N . LEU A 1 95 ? -0.639 4.190 10.104 1.00 88.56 95 LEU A N 1
ATOM 740 C CA . LEU A 1 95 ? -1.043 5.147 9.072 1.00 88.56 95 LEU A CA 1
ATOM 741 C C . LEU A 1 95 ? 0.118 6.016 8.585 1.00 88.56 95 LEU A C 1
ATOM 743 O O . LEU A 1 95 ? 0.243 6.239 7.382 1.00 88.56 95 LEU A O 1
ATOM 747 N N . ASP A 1 96 ? 0.994 6.460 9.487 1.00 90.50 96 ASP A N 1
ATOM 748 C CA . ASP A 1 96 ? 2.186 7.222 9.101 1.00 90.50 96 ASP A CA 1
ATOM 749 C C . ASP A 1 96 ? 3.154 6.341 8.297 1.00 90.50 96 ASP A C 1
ATOM 751 O O . ASP A 1 96 ? 3.674 6.774 7.270 1.00 90.50 96 ASP A O 1
ATOM 755 N N . GLY A 1 97 ? 3.339 5.080 8.707 1.00 91.06 97 GLY A N 1
ATOM 756 C CA . GLY A 1 97 ? 4.133 4.098 7.966 1.00 91.06 97 GLY A CA 1
ATOM 757 C C . GLY A 1 97 ? 3.576 3.823 6.569 1.00 91.06 97 GLY A C 1
ATOM 758 O O . GLY A 1 97 ? 4.325 3.805 5.591 1.00 91.06 97 GLY A O 1
ATOM 759 N N . TRP A 1 98 ? 2.249 3.712 6.443 1.00 94.44 98 TRP A N 1
ATOM 760 C CA . TRP A 1 98 ? 1.582 3.608 5.147 1.00 94.44 98 TRP A CA 1
ATOM 761 C C . TRP A 1 98 ? 1.820 4.840 4.263 1.00 94.44 98 TRP A C 1
ATOM 763 O O . TRP A 1 98 ? 2.213 4.675 3.107 1.00 94.44 98 TRP A O 1
ATOM 773 N N . ARG A 1 99 ? 1.672 6.063 4.788 1.00 94.12 99 ARG A N 1
ATOM 774 C CA . ARG A 1 99 ? 1.953 7.296 4.025 1.00 94.12 99 ARG A CA 1
ATOM 775 C C . ARG A 1 99 ? 3.407 7.355 3.559 1.00 94.12 99 ARG A C 1
ATOM 777 O O . ARG A 1 99 ? 3.661 7.623 2.389 1.00 94.12 99 ARG A O 1
ATOM 784 N N . LEU A 1 100 ? 4.350 7.034 4.445 1.00 93.12 100 LEU A N 1
ATOM 785 C CA . LEU A 1 100 ? 5.776 7.021 4.118 1.00 93.12 100 LEU A CA 1
ATOM 786 C C . LEU A 1 100 ? 6.098 5.976 3.039 1.00 93.12 100 LEU A C 1
ATOM 788 O O . LEU A 1 100 ? 6.846 6.241 2.102 1.00 93.12 100 LEU A O 1
ATOM 792 N N . SER A 1 101 ? 5.456 4.809 3.115 1.00 93.75 101 SER A N 1
ATOM 793 C CA . SER A 1 101 ? 5.619 3.773 2.100 1.00 93.75 101 SER A CA 1
ATOM 794 C C . SER A 1 101 ? 5.049 4.187 0.734 1.00 93.75 101 SER A C 1
ATOM 796 O O . SER A 1 101 ? 5.547 3.708 -0.279 1.00 93.75 101 SER A O 1
ATOM 798 N N . LEU A 1 102 ? 4.006 5.041 0.661 1.00 93.19 102 LEU A N 1
ATOM 799 C CA . LEU A 1 102 ? 3.509 5.586 -0.622 1.00 93.19 102 LEU A CA 1
ATOM 800 C C . LEU A 1 102 ? 4.587 6.451 -1.277 1.00 93.19 102 LEU A C 1
ATOM 802 O O . LEU A 1 102 ? 4.852 6.298 -2.463 1.00 93.19 102 LEU A O 1
ATOM 806 N N . LEU A 1 103 ? 5.226 7.318 -0.485 1.00 93.94 103 LEU A N 1
ATOM 807 C CA . LEU A 1 103 ? 6.324 8.161 -0.950 1.00 93.94 103 LEU A CA 1
ATOM 808 C C . LEU A 1 103 ? 7.479 7.310 -1.484 1.00 93.94 103 LEU A C 1
ATOM 810 O O . LEU A 1 103 ? 7.991 7.585 -2.563 1.00 93.94 103 LEU A O 1
ATOM 814 N N . GLY A 1 104 ? 7.850 6.252 -0.759 1.00 91.75 104 GLY A N 1
ATOM 815 C CA . GLY A 1 104 ? 8.897 5.338 -1.210 1.00 91.75 104 GLY A CA 1
ATOM 816 C C . GLY A 1 104 ? 8.550 4.637 -2.524 1.00 91.75 104 GLY A C 1
ATOM 817 O O . GLY A 1 104 ? 9.406 4.575 -3.394 1.00 91.75 104 GLY A O 1
ATOM 818 N N . LEU A 1 105 ? 7.295 4.204 -2.723 1.00 91.94 105 LEU A N 1
ATOM 819 C CA . LEU A 1 105 ? 6.860 3.637 -4.009 1.00 91.94 105 LEU A CA 1
ATOM 820 C C . LEU A 1 105 ? 7.008 4.629 -5.165 1.00 91.94 105 LEU A C 1
ATOM 822 O O . LEU A 1 105 ? 7.524 4.258 -6.214 1.00 91.94 105 LEU A O 1
ATOM 826 N N . VAL A 1 106 ? 6.587 5.881 -4.965 1.00 92.75 106 VAL A N 1
ATOM 827 C CA . VAL A 1 106 ? 6.731 6.942 -5.973 1.00 92.75 106 VAL A CA 1
ATOM 828 C C . VAL A 1 106 ? 8.206 7.163 -6.298 1.00 92.75 106 VAL A C 1
ATOM 830 O O . VAL A 1 106 ? 8.584 7.123 -7.461 1.00 92.75 106 VAL A O 1
ATOM 833 N N . LEU A 1 107 ? 9.066 7.314 -5.289 1.00 90.69 107 LEU A N 1
ATOM 834 C CA . LEU A 1 107 ? 10.502 7.493 -5.517 1.00 90.69 107 LEU A CA 1
ATOM 835 C C . LEU A 1 107 ? 11.096 6.316 -6.291 1.00 90.69 107 LEU A C 1
ATOM 837 O O . LEU A 1 107 ? 11.776 6.516 -7.289 1.00 90.69 107 LEU A O 1
ATOM 841 N N . THR A 1 108 ? 10.782 5.085 -5.900 1.00 88.69 108 THR A N 1
ATOM 842 C CA . THR A 1 108 ? 11.300 3.901 -6.593 1.00 88.69 108 THR A CA 1
ATOM 843 C C . THR A 1 108 ? 10.735 3.745 -8.003 1.00 88.69 108 THR A C 1
ATOM 845 O O . THR A 1 108 ? 11.422 3.219 -8.862 1.00 88.69 108 THR A O 1
ATOM 848 N N . GLY A 1 109 ? 9.515 4.220 -8.262 1.00 85.75 109 GLY A N 1
ATOM 849 C CA . GLY A 1 109 ? 8.862 4.138 -9.569 1.00 85.75 109 GLY A CA 1
ATOM 850 C C . GLY A 1 109 ? 9.221 5.259 -10.550 1.00 85.75 109 GLY A C 1
ATOM 851 O O . GLY A 1 109 ? 8.878 5.149 -11.717 1.00 85.75 109 GLY A O 1
ATOM 852 N N . TYR A 1 110 ? 9.887 6.334 -10.120 1.00 88.31 110 TYR A N 1
ATOM 853 C CA . TYR A 1 110 ? 10.301 7.417 -11.032 1.00 88.31 110 TYR A CA 1
ATOM 854 C C . TYR A 1 110 ? 11.801 7.712 -11.010 1.00 88.31 110 TYR A C 1
ATOM 856 O O . TYR A 1 110 ? 12.310 8.289 -11.965 1.00 88.31 110 TYR A O 1
ATOM 864 N N . VAL A 1 111 ? 12.509 7.356 -9.934 1.00 87.94 111 VAL A N 1
ATOM 865 C CA . VAL A 1 111 ? 13.934 7.689 -9.763 1.00 87.94 111 VAL A CA 1
ATOM 866 C C . VAL A 1 111 ? 14.840 6.501 -10.084 1.00 87.94 111 VAL A C 1
ATOM 868 O O . VAL A 1 111 ? 15.977 6.704 -10.505 1.00 87.94 111 VAL A O 1
ATOM 871 N N . LEU A 1 112 ? 14.369 5.263 -9.893 1.00 84.69 112 LEU A N 1
ATOM 872 C CA . LEU A 1 112 ? 15.180 4.091 -10.215 1.00 84.69 112 LEU A CA 1
ATOM 873 C C . LEU A 1 112 ? 15.225 3.824 -11.725 1.00 84.69 112 LEU A C 1
ATOM 875 O O . LEU A 1 112 ? 14.251 4.101 -12.429 1.00 84.69 112 LEU A O 1
ATOM 879 N N . PRO A 1 113 ? 16.336 3.241 -12.217 1.00 83.69 113 PRO A N 1
ATOM 880 C CA . PRO A 1 113 ? 16.413 2.740 -13.582 1.00 83.69 113 PRO A CA 1
ATOM 881 C C . PRO A 1 113 ? 15.316 1.700 -13.853 1.00 83.69 113 PRO A C 1
ATOM 883 O O . PRO A 1 113 ? 14.928 0.977 -12.930 1.00 83.69 113 PRO A O 1
ATOM 886 N N . PRO A 1 114 ? 14.851 1.579 -15.106 1.00 80.12 114 PRO A N 1
ATOM 887 C CA . PRO A 1 114 ? 13.779 0.658 -15.451 1.00 80.12 114 PRO A CA 1
ATOM 888 C C . PRO A 1 114 ? 14.164 -0.810 -15.177 1.00 80.12 114 PRO A C 1
ATOM 890 O O . PRO A 1 114 ? 15.335 -1.182 -15.334 1.00 80.12 114 PRO A O 1
ATOM 893 N N . PRO A 1 115 ? 13.196 -1.666 -14.798 1.00 80.81 115 PRO A N 1
ATOM 894 C CA . PRO A 1 115 ? 13.413 -3.106 -14.702 1.00 80.81 115 PRO A CA 1
ATOM 895 C C . PRO A 1 115 ? 13.597 -3.757 -16.083 1.00 80.81 115 PRO A C 1
ATOM 897 O O . PRO A 1 115 ? 13.211 -3.158 -17.091 1.00 80.81 115 PRO A O 1
ATOM 900 N N . PRO A 1 116 ? 14.122 -4.997 -16.161 1.00 80.38 116 PRO A N 1
ATOM 901 C CA . PRO A 1 116 ? 14.066 -5.776 -17.390 1.00 80.38 116 PRO A CA 1
ATOM 902 C C . PRO A 1 116 ? 12.606 -5.962 -17.819 1.00 80.38 116 PRO A C 1
ATOM 904 O O . PRO A 1 116 ? 11.732 -6.268 -17.005 1.00 80.38 116 PRO A O 1
ATOM 907 N N . ALA A 1 117 ? 12.342 -5.742 -19.105 1.00 79.81 117 ALA A N 1
ATOM 908 C CA . ALA A 1 117 ? 11.005 -5.868 -19.664 1.00 79.81 117 ALA A CA 1
ATOM 909 C C . ALA A 1 117 ? 10.594 -7.352 -19.804 1.00 79.81 117 ALA A C 1
ATOM 911 O O . ALA A 1 117 ? 11.440 -8.178 -20.153 1.00 79.81 117 ALA A O 1
ATOM 912 N N . PRO A 1 118 ? 9.307 -7.695 -19.604 1.00 76.50 118 PRO A N 1
ATOM 913 C CA . PRO A 1 118 ? 8.217 -6.803 -19.210 1.00 76.50 118 PRO A CA 1
ATOM 914 C C . PRO A 1 118 ? 8.269 -6.429 -17.723 1.00 76.50 118 PRO A C 1
ATOM 916 O O . PRO A 1 118 ? 8.337 -7.288 -16.843 1.00 76.50 118 PRO A O 1
ATOM 919 N N . ALA A 1 119 ? 8.203 -5.125 -17.444 1.00 81.62 119 ALA A N 1
ATOM 920 C CA . ALA A 1 119 ? 8.294 -4.620 -16.084 1.00 81.62 119 ALA A CA 1
ATOM 921 C C . ALA A 1 119 ? 6.958 -4.831 -15.344 1.00 81.62 119 ALA A C 1
ATOM 923 O O . ALA A 1 119 ? 5.904 -4.410 -15.840 1.00 81.62 119 ALA A O 1
ATOM 924 N N . PRO A 1 120 ? 6.959 -5.446 -14.148 1.00 86.25 120 PRO A N 1
ATOM 925 C CA . PRO A 1 120 ? 5.767 -5.495 -13.315 1.00 86.25 120 PRO A CA 1
ATOM 926 C C . PRO A 1 120 ? 5.445 -4.102 -12.752 1.00 86.25 120 PRO A C 1
ATOM 928 O O . PRO A 1 120 ? 6.348 -3.316 -12.481 1.00 86.25 120 PRO A O 1
ATOM 931 N N . VAL A 1 121 ? 4.159 -3.809 -12.503 1.00 87.56 121 VAL A N 1
ATOM 932 C CA . VAL A 1 121 ? 3.733 -2.547 -11.844 1.00 87.56 121 VAL A CA 1
ATOM 933 C C . VAL A 1 121 ? 4.440 -2.345 -10.499 1.00 87.56 121 VAL A C 1
ATOM 935 O O . VAL A 1 121 ? 4.767 -1.224 -10.120 1.00 87.56 121 VAL A O 1
ATOM 938 N N . LEU A 1 122 ? 4.634 -3.440 -9.766 1.00 87.75 122 LEU A N 1
ATOM 939 C CA . LEU A 1 122 ? 5.339 -3.488 -8.494 1.00 87.75 122 LEU A CA 1
ATOM 940 C C . LEU A 1 122 ? 6.243 -4.719 -8.494 1.00 87.75 122 LEU A C 1
ATOM 942 O O . LEU A 1 122 ? 5.771 -5.836 -8.727 1.00 87.75 122 LEU A O 1
ATOM 946 N N . GLU A 1 123 ? 7.522 -4.519 -8.206 1.00 88.31 123 GLU A N 1
ATOM 947 C CA . GLU A 1 123 ? 8.506 -5.592 -8.093 1.00 88.31 123 GLU A CA 1
ATOM 948 C C . GLU A 1 123 ? 8.258 -6.451 -6.841 1.00 88.31 123 GLU A C 1
ATOM 950 O O . GLU A 1 123 ? 7.661 -6.009 -5.854 1.00 88.31 123 GLU A O 1
ATOM 955 N N . GLY A 1 124 ? 8.746 -7.696 -6.843 1.00 88.75 124 GLY A N 1
ATOM 956 C CA . GLY A 1 124 ? 8.515 -8.644 -5.744 1.00 88.75 124 GLY A CA 1
ATOM 957 C C . GLY A 1 124 ? 8.940 -8.111 -4.371 1.00 88.75 124 GLY A C 1
ATOM 958 O O . GLY A 1 124 ? 8.221 -8.269 -3.386 1.00 88.75 124 GLY A O 1
ATOM 959 N N . TRP A 1 125 ? 10.061 -7.395 -4.293 1.00 88.94 125 TRP A N 1
ATOM 960 C CA . TRP A 1 125 ? 10.526 -6.806 -3.036 1.00 88.94 125 TRP A CA 1
ATOM 961 C C . TRP A 1 125 ? 9.664 -5.632 -2.559 1.00 88.94 125 TRP A C 1
ATOM 963 O O . TRP A 1 125 ? 9.469 -5.463 -1.353 1.00 88.94 125 TRP A O 1
ATOM 973 N N . GLN A 1 126 ? 9.090 -4.856 -3.485 1.00 92.00 126 GLN A N 1
ATOM 974 C CA . GLN A 1 126 ? 8.146 -3.797 -3.139 1.00 92.00 126 GLN A CA 1
ATOM 975 C C . GLN A 1 126 ? 6.906 -4.418 -2.496 1.00 92.00 126 GLN A C 1
ATOM 977 O O . GLN A 1 126 ? 6.451 -3.920 -1.468 1.00 92.00 126 GLN A O 1
ATOM 982 N N . TRP A 1 127 ? 6.416 -5.552 -3.013 1.00 92.31 127 TRP A N 1
ATOM 983 C CA . TRP A 1 127 ? 5.333 -6.313 -2.380 1.00 92.31 127 TRP A CA 1
ATOM 984 C C . TRP A 1 127 ? 5.688 -6.805 -0.982 1.00 92.31 127 TRP A C 1
ATOM 986 O O . TRP A 1 127 ? 4.890 -6.629 -0.060 1.00 92.31 127 TRP A O 1
ATOM 996 N N . LEU A 1 128 ? 6.884 -7.369 -0.800 1.00 91.81 128 LEU A N 1
ATOM 997 C CA . LEU A 1 128 ? 7.339 -7.867 0.502 1.00 91.81 128 LEU A CA 1
ATOM 998 C C . LEU A 1 128 ? 7.371 -6.766 1.570 1.00 91.81 128 LEU A C 1
ATOM 1000 O O . LEU A 1 128 ? 6.993 -7.009 2.714 1.00 91.81 128 LEU A O 1
ATOM 1004 N N . LEU A 1 129 ? 7.740 -5.536 1.203 1.00 90.88 129 LEU A N 1
ATOM 1005 C CA . LEU A 1 129 ? 7.700 -4.390 2.118 1.00 90.88 129 LEU A CA 1
ATOM 1006 C C . LEU A 1 129 ? 6.283 -3.825 2.288 1.00 90.88 129 LEU A C 1
ATOM 1008 O O . LEU A 1 129 ? 5.909 -3.375 3.372 1.00 90.88 129 LEU A O 1
ATOM 1012 N N . ARG A 1 130 ? 5.472 -3.843 1.227 1.00 92.44 130 ARG A N 1
ATOM 1013 C CA . ARG A 1 130 ? 4.156 -3.197 1.186 1.00 92.44 130 ARG A CA 1
ATOM 1014 C C . ARG A 1 130 ? 3.066 -4.006 1.883 1.00 92.44 130 ARG A C 1
ATOM 1016 O O . ARG A 1 130 ? 2.266 -3.428 2.619 1.00 92.44 130 ARG A O 1
ATOM 1023 N N . CYS A 1 131 ? 3.027 -5.319 1.676 1.00 93.88 131 CYS A N 1
ATOM 1024 C CA . CYS A 1 131 ? 2.040 -6.227 2.263 1.00 93.88 131 CYS A CA 1
ATOM 1025 C C . CYS A 1 131 ? 1.923 -6.101 3.792 1.00 93.88 131 CYS A C 1
ATOM 1027 O O . CYS A 1 131 ? 0.813 -5.855 4.273 1.00 93.88 131 CYS A O 1
ATOM 1029 N N . PRO A 1 132 ? 3.014 -6.199 4.578 1.00 91.94 132 PRO A N 1
ATOM 1030 C CA . PRO A 1 132 ? 2.938 -6.042 6.031 1.00 91.94 132 PRO A CA 1
ATOM 1031 C C . PRO A 1 132 ? 2.486 -4.637 6.456 1.00 91.94 132 PRO A C 1
ATOM 1033 O O . PRO A 1 132 ? 1.747 -4.511 7.432 1.00 91.94 132 PRO A O 1
ATOM 1036 N N . VAL A 1 133 ? 2.849 -3.586 5.710 1.00 92.81 133 VAL A N 1
ATOM 1037 C CA . VAL A 1 133 ? 2.387 -2.213 5.982 1.00 92.81 133 VAL A CA 1
ATOM 1038 C C . VAL A 1 133 ? 0.883 -2.076 5.753 1.00 92.81 133 VAL A C 1
ATOM 1040 O O . VAL A 1 133 ? 0.188 -1.518 6.599 1.00 92.81 133 VAL A O 1
ATOM 1043 N N . LEU A 1 134 ? 0.361 -2.605 4.642 1.00 93.19 134 LEU A N 1
ATOM 1044 C CA . LEU A 1 134 ? -1.076 -2.599 4.348 1.00 93.19 134 LEU A CA 1
ATOM 1045 C C . LEU A 1 134 ? -1.859 -3.415 5.376 1.00 93.19 134 LEU A C 1
ATOM 1047 O O . LEU A 1 134 ? -2.896 -2.960 5.859 1.00 93.19 134 LEU A O 1
ATOM 1051 N N . LEU A 1 135 ? -1.337 -4.583 5.751 1.00 92.31 135 LEU A N 1
ATOM 1052 C CA . LEU A 1 135 ? -1.917 -5.432 6.783 1.00 92.31 135 LEU A CA 1
ATOM 1053 C C . LEU A 1 135 ? -1.998 -4.688 8.123 1.00 92.31 135 LEU A C 1
ATOM 1055 O O . LEU A 1 135 ? -3.067 -4.639 8.731 1.00 92.31 135 LEU A O 1
ATOM 1059 N N . ALA A 1 136 ? -0.902 -4.053 8.555 1.00 89.44 136 ALA A N 1
ATOM 1060 C CA . ALA A 1 136 ? -0.864 -3.250 9.775 1.00 89.44 136 ALA A CA 1
ATOM 1061 C C . ALA A 1 136 ? -1.830 -2.054 9.698 1.00 89.44 136 ALA A C 1
ATOM 1063 O O . ALA A 1 136 ? -2.618 -1.826 10.616 1.00 89.44 136 ALA A O 1
ATOM 1064 N N . ALA A 1 137 ? -1.839 -1.320 8.583 1.00 89.06 137 ALA A N 1
ATOM 1065 C CA . ALA A 1 137 ? -2.745 -0.195 8.370 1.00 89.06 137 ALA A CA 1
ATOM 1066 C C . ALA A 1 137 ? -4.217 -0.609 8.447 1.00 89.06 137 ALA A C 1
ATOM 1068 O O . ALA A 1 137 ? -4.997 0.032 9.153 1.00 89.06 137 ALA A O 1
ATOM 1069 N N . ALA A 1 138 ? -4.614 -1.693 7.779 1.00 90.00 138 ALA A N 1
ATOM 1070 C CA . ALA A 1 138 ? -5.983 -2.197 7.844 1.00 90.00 138 ALA A CA 1
ATOM 1071 C C . ALA A 1 138 ? -6.349 -2.733 9.228 1.00 90.00 138 ALA A C 1
ATOM 1073 O O . ALA A 1 138 ? -7.467 -2.512 9.684 1.00 90.00 138 ALA A O 1
ATOM 1074 N N . TRP A 1 139 ? -5.418 -3.403 9.906 1.00 88.56 139 TRP A N 1
ATOM 1075 C CA . TRP A 1 139 ? -5.692 -4.010 11.202 1.00 88.56 139 TRP A CA 1
ATOM 1076 C C . TRP A 1 139 ? -5.857 -2.971 12.322 1.00 88.56 139 TRP A C 1
ATOM 1078 O O . TRP A 1 139 ? -6.737 -3.116 13.171 1.00 88.56 139 TRP A O 1
ATOM 1088 N N . ALA A 1 140 ? -5.064 -1.897 12.327 1.00 85.75 140 ALA A N 1
ATOM 1089 C CA . ALA A 1 140 ? -5.175 -0.852 13.351 1.00 85.75 140 ALA A CA 1
ATOM 1090 C C . ALA A 1 140 ? -6.257 0.202 13.079 1.00 85.75 140 ALA A C 1
ATOM 1092 O O . ALA A 1 140 ? -6.627 0.937 13.996 1.00 85.75 140 ALA A O 1
ATOM 1093 N N . SER A 1 141 ? -6.740 0.328 11.842 1.00 81.75 141 SER A N 1
ATOM 1094 C CA . SER A 1 141 ? -7.620 1.433 11.456 1.00 81.75 141 SER A CA 1
ATOM 1095 C C . SER A 1 141 ? -9.108 1.079 11.517 1.00 81.75 141 SER A C 1
ATOM 1097 O O . SER A 1 141 ? -9.527 -0.072 11.422 1.00 81.75 141 SER A O 1
ATOM 1099 N N . ALA A 1 142 ? -9.952 2.104 11.669 1.00 81.69 142 ALA A N 1
ATOM 1100 C CA . ALA A 1 142 ? -11.395 1.942 11.538 1.00 81.69 142 ALA A CA 1
ATOM 1101 C C . ALA A 1 142 ? -11.770 1.612 10.084 1.00 81.69 142 ALA A C 1
ATOM 1103 O O . ALA A 1 142 ? -11.187 2.174 9.160 1.00 81.69 142 ALA A O 1
ATOM 1104 N N . ARG A 1 143 ? -12.839 0.828 9.879 1.00 81.62 143 ARG A N 1
ATOM 1105 C CA . ARG A 1 143 ? -13.301 0.368 8.550 1.00 81.62 143 ARG A CA 1
ATOM 1106 C C . ARG A 1 143 ? -13.354 1.471 7.481 1.00 81.62 143 ARG A C 1
ATOM 1108 O O . ARG A 1 143 ? -13.000 1.230 6.335 1.00 81.62 143 ARG A O 1
ATOM 1115 N N . ARG A 1 144 ? -13.774 2.691 7.845 1.00 81.50 144 ARG A N 1
ATOM 1116 C CA . ARG A 1 144 ? -13.810 3.845 6.921 1.00 81.50 144 ARG A CA 1
ATOM 1117 C C . ARG A 1 144 ? -12.415 4.276 6.463 1.00 81.50 144 ARG A C 1
ATOM 1119 O O . ARG A 1 144 ? -12.233 4.573 5.292 1.00 81.50 144 ARG A O 1
ATOM 1126 N N . VAL A 1 145 ? -11.446 4.297 7.372 1.00 83.44 145 VAL A N 1
ATOM 1127 C CA . VAL A 1 145 ? -10.055 4.652 7.066 1.00 83.44 145 VAL A CA 1
ATOM 1128 C C . VAL A 1 145 ? -9.400 3.548 6.240 1.00 83.44 145 VAL A C 1
ATOM 1130 O O . VAL A 1 145 ? -8.739 3.865 5.260 1.00 83.44 145 VAL A O 1
ATOM 1133 N N . SER A 1 146 ? -9.657 2.270 6.543 1.00 86.31 146 SER A N 1
ATOM 1134 C CA . SER A 1 146 ? -9.139 1.144 5.749 1.00 86.31 146 SER A CA 1
ATOM 1135 C C . SER A 1 146 ? -9.636 1.183 4.299 1.00 86.31 146 SER A C 1
ATOM 1137 O O . SER A 1 146 ? -8.865 0.916 3.383 1.00 86.31 146 SER A O 1
ATOM 1139 N N . VAL A 1 147 ? -10.894 1.586 4.067 1.00 87.06 147 VAL A N 1
ATOM 1140 C CA . VAL A 1 147 ? -11.415 1.834 2.709 1.00 87.06 147 VAL A CA 1
ATOM 1141 C C . VAL A 1 147 ? -10.66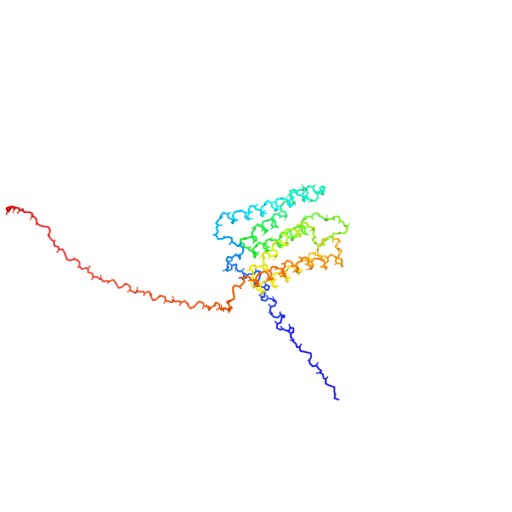3 2.984 2.034 1.00 87.06 147 VAL A C 1
ATOM 1143 O O . VAL A 1 147 ? -10.291 2.859 0.873 1.00 87.06 147 VAL A O 1
ATOM 1146 N N . GLY A 1 148 ? -10.385 4.079 2.750 1.00 87.38 148 GLY A N 1
ATOM 1147 C CA . GLY A 1 148 ? -9.562 5.176 2.229 1.00 87.38 148 GLY A CA 1
ATOM 1148 C C . GLY A 1 148 ? -8.149 4.722 1.842 1.00 87.38 148 GLY A C 1
ATOM 1149 O O . GLY A 1 148 ? -7.689 5.021 0.745 1.00 87.38 148 GLY A O 1
ATOM 1150 N N . VAL A 1 149 ? -7.497 3.935 2.702 1.00 90.25 149 VAL A N 1
ATOM 1151 C CA . VAL A 1 149 ? -6.182 3.317 2.454 1.00 90.25 149 VAL A CA 1
ATOM 1152 C C . VAL A 1 149 ? -6.214 2.415 1.217 1.00 90.25 149 VAL A C 1
ATOM 1154 O O . VAL A 1 149 ? -5.296 2.479 0.398 1.00 90.25 149 VAL A O 1
ATOM 1157 N N . ALA A 1 150 ? -7.273 1.612 1.058 1.00 91.31 150 ALA A N 1
ATOM 1158 C CA . ALA A 1 150 ? -7.475 0.749 -0.103 1.00 91.31 150 ALA A CA 1
ATOM 1159 C C . ALA A 1 150 ? -7.581 1.565 -1.391 1.00 91.31 150 ALA A C 1
ATOM 1161 O O . ALA A 1 150 ? -6.813 1.345 -2.322 1.00 91.31 150 ALA A O 1
ATOM 1162 N N . VAL A 1 151 ? -8.488 2.547 -1.414 1.00 92.69 151 VAL A N 1
ATOM 1163 C CA . VAL A 1 151 ? -8.732 3.401 -2.582 1.00 92.69 151 VAL A CA 1
ATOM 1164 C C . VAL A 1 151 ? -7.461 4.146 -2.975 1.00 92.69 151 VAL A C 1
ATOM 1166 O O . VAL A 1 151 ? -7.060 4.079 -4.129 1.00 92.69 151 VAL A O 1
ATOM 1169 N N . VAL A 1 152 ? -6.782 4.796 -2.026 1.00 93.25 152 VAL A N 1
ATOM 1170 C CA . VAL A 1 152 ? -5.547 5.542 -2.317 1.00 93.25 152 VAL A CA 1
ATOM 1171 C C . VAL A 1 152 ? -4.437 4.613 -2.812 1.00 93.25 152 VAL A C 1
ATOM 1173 O O . VAL A 1 152 ? -3.728 4.969 -3.746 1.00 93.25 152 VAL A O 1
ATOM 1176 N N . SER A 1 153 ? -4.292 3.416 -2.234 1.00 93.06 153 SER A N 1
ATOM 1177 C CA . SER A 1 153 ? -3.261 2.465 -2.675 1.00 93.06 153 SER A CA 1
ATOM 1178 C C . SER A 1 153 ? -3.550 1.912 -4.075 1.00 93.06 153 SER A C 1
ATOM 1180 O O . SER A 1 153 ? -2.633 1.832 -4.881 1.00 93.06 153 SER A O 1
ATOM 1182 N N . LEU A 1 154 ? -4.808 1.584 -4.394 1.00 93.44 154 LEU A N 1
ATOM 1183 C CA . LEU A 1 154 ? -5.206 1.128 -5.732 1.00 93.44 154 LEU A CA 1
ATOM 1184 C C . LEU A 1 154 ? -5.042 2.229 -6.784 1.00 93.44 154 LEU A C 1
ATOM 1186 O O . LEU A 1 154 ? -4.502 1.978 -7.860 1.00 93.44 154 LEU A O 1
ATOM 1190 N N . VAL A 1 155 ? -5.457 3.458 -6.461 1.00 94.00 155 VAL A N 1
ATOM 1191 C CA . VAL A 1 155 ? -5.255 4.620 -7.336 1.00 94.00 155 VAL A CA 1
ATOM 1192 C C . VAL A 1 155 ? -3.767 4.837 -7.577 1.00 94.00 155 VAL A C 1
ATOM 1194 O O . VAL A 1 155 ? -3.373 4.973 -8.728 1.00 94.00 155 VAL A O 1
ATOM 1197 N N . LEU A 1 156 ? -2.929 4.793 -6.534 1.00 93.00 156 LEU A N 1
ATOM 1198 C CA . LEU A 1 156 ? -1.483 4.936 -6.701 1.00 93.00 156 LEU A CA 1
ATOM 1199 C C . LEU A 1 156 ? -0.908 3.859 -7.629 1.00 93.00 156 LEU A C 1
ATOM 1201 O O . LEU A 1 156 ? -0.159 4.194 -8.533 1.00 93.00 156 LEU A O 1
ATOM 1205 N N . VAL A 1 157 ? -1.263 2.588 -7.429 1.00 91.56 157 VAL A N 1
ATOM 1206 C CA . VAL A 1 157 ? -0.801 1.472 -8.277 1.00 91.56 157 VAL A CA 1
ATOM 1207 C C . VAL A 1 157 ? -1.210 1.675 -9.736 1.00 91.56 157 VAL A C 1
ATOM 1209 O O . VAL A 1 157 ? -0.412 1.440 -10.638 1.00 91.56 157 VAL A O 1
ATOM 1212 N N . THR A 1 158 ? -2.432 2.155 -9.966 1.00 91.56 158 THR A N 1
ATOM 1213 C CA . THR A 1 158 ? -2.941 2.452 -11.312 1.00 91.56 158 THR A CA 1
ATOM 1214 C C . THR A 1 158 ? -2.180 3.607 -11.951 1.00 91.56 158 THR A C 1
ATOM 1216 O O . THR A 1 158 ? -1.769 3.508 -13.101 1.00 91.56 158 THR A O 1
ATOM 1219 N N . VAL A 1 159 ? -1.970 4.693 -11.200 1.00 92.50 159 VAL A N 1
ATOM 1220 C CA . VAL A 1 159 ? -1.222 5.867 -11.665 1.00 92.50 159 VAL A CA 1
ATOM 1221 C C . VAL A 1 159 ? 0.217 5.485 -11.972 1.00 92.50 159 VAL A C 1
ATOM 1223 O O . VAL A 1 159 ? 0.697 5.836 -13.042 1.00 92.50 159 VAL A O 1
ATOM 1226 N N . LEU A 1 160 ? 0.880 4.725 -11.096 1.00 88.81 160 LEU A N 1
ATOM 1227 C CA . LEU A 1 160 ? 2.232 4.228 -11.339 1.00 88.81 160 LEU A CA 1
ATOM 1228 C C . LEU A 1 160 ? 2.266 3.411 -12.629 1.00 88.81 160 LEU A C 1
ATOM 1230 O O . LEU A 1 160 ? 2.947 3.814 -13.557 1.00 88.81 160 LEU A O 1
ATOM 1234 N N . GLY A 1 161 ? 1.453 2.360 -12.754 1.00 87.50 161 GLY A N 1
ATOM 1235 C CA . GLY A 1 161 ? 1.448 1.537 -13.966 1.00 87.50 161 GLY A CA 1
ATOM 1236 C C . GLY A 1 161 ? 1.136 2.307 -15.258 1.00 87.50 161 GLY A C 1
ATOM 1237 O O . GLY A 1 161 ? 1.611 1.921 -16.319 1.00 87.50 161 GLY A O 1
ATOM 1238 N N . ALA A 1 162 ? 0.334 3.374 -15.188 1.00 89.19 162 ALA A N 1
ATOM 1239 C CA . ALA A 1 162 ? -0.065 4.162 -16.355 1.00 89.19 162 ALA A CA 1
ATOM 1240 C C . ALA A 1 162 ? 0.906 5.298 -16.717 1.00 89.19 162 ALA A C 1
ATOM 1242 O O . ALA A 1 162 ? 0.856 5.794 -17.839 1.00 89.19 162 ALA A O 1
ATOM 1243 N N . THR A 1 163 ? 1.734 5.757 -15.775 1.00 89.69 163 THR A N 1
ATOM 1244 C CA . THR A 1 163 ? 2.567 6.962 -15.952 1.00 89.69 163 THR A CA 1
ATOM 1245 C C . THR A 1 163 ? 4.056 6.719 -15.735 1.00 89.69 163 THR A C 1
ATOM 1247 O O . THR A 1 163 ? 4.854 7.625 -15.970 1.00 89.69 163 THR A O 1
ATOM 1250 N N . THR A 1 164 ? 4.454 5.521 -15.298 1.00 83.88 164 THR A N 1
ATOM 1251 C CA . THR A 1 164 ? 5.862 5.123 -15.282 1.00 83.88 164 THR A CA 1
ATOM 1252 C C . THR A 1 164 ? 6.457 5.230 -16.686 1.00 83.88 164 THR A C 1
ATOM 1254 O O . THR A 1 164 ? 5.795 4.855 -17.655 1.00 83.88 164 THR A O 1
ATOM 1257 N N . PRO A 1 165 ? 7.707 5.700 -16.822 1.00 81.56 165 PRO A N 1
ATOM 1258 C CA . PRO A 1 165 ? 8.305 5.981 -18.127 1.00 81.56 165 PRO A CA 1
ATOM 1259 C C . PRO A 1 165 ? 8.688 4.728 -18.937 1.00 81.56 165 PRO A C 1
ATOM 1261 O O . PRO A 1 165 ? 9.209 4.854 -20.042 1.00 81.56 165 PRO A O 1
ATOM 1264 N N . TRP A 1 166 ? 8.456 3.523 -18.413 1.00 82.31 166 TRP A N 1
ATOM 1265 C CA . TRP A 1 166 ? 8.819 2.250 -19.040 1.00 82.31 166 TRP A CA 1
ATOM 1266 C C . TRP A 1 166 ? 7.590 1.399 -19.391 1.00 82.31 166 TRP A C 1
ATOM 1268 O O . TRP A 1 166 ? 6.525 1.573 -18.792 1.00 82.31 166 TRP A O 1
ATOM 1278 N N . PRO A 1 167 ? 7.717 0.458 -20.349 1.00 82.06 167 PRO A N 1
ATOM 1279 C CA . PRO A 1 167 ? 6.609 -0.393 -20.768 1.00 82.06 167 PRO A CA 1
ATOM 1280 C C . PRO A 1 167 ? 6.203 -1.358 -19.647 1.00 82.06 167 PRO A C 1
ATOM 1282 O O . PRO A 1 167 ? 6.938 -2.283 -19.296 1.00 82.06 167 PRO A O 1
ATOM 1285 N N . VAL A 1 168 ? 5.014 -1.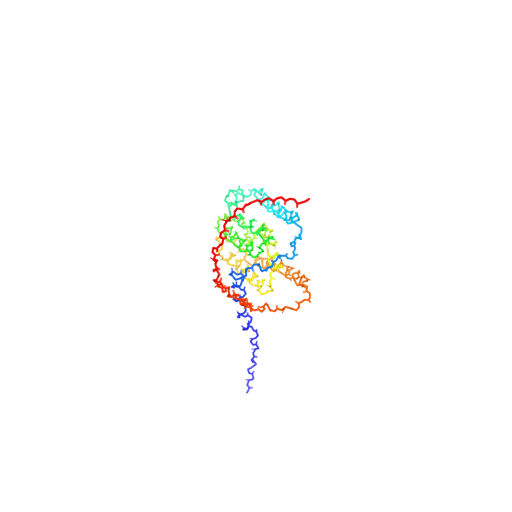133 -19.090 1.00 84.62 168 VAL A N 1
ATOM 1286 C CA . VAL A 1 168 ? 4.385 -1.992 -18.081 1.00 84.62 168 VAL A CA 1
ATOM 1287 C C . VAL A 1 168 ? 3.248 -2.779 -18.723 1.00 84.62 168 VAL A C 1
ATOM 1289 O O . VAL A 1 168 ? 2.339 -2.201 -19.324 1.00 84.62 168 VAL A O 1
ATOM 1292 N N . ASP A 1 169 ? 3.241 -4.098 -18.531 1.00 85.19 169 ASP A N 1
ATOM 1293 C CA . ASP A 1 169 ? 2.158 -4.969 -18.998 1.00 85.19 169 ASP A CA 1
ATOM 1294 C C . ASP A 1 169 ? 0.923 -4.855 -18.097 1.00 85.19 169 ASP A C 1
ATOM 1296 O O . ASP A 1 169 ? 0.613 -5.731 -17.282 1.00 85.19 169 ASP A O 1
ATOM 1300 N N . LEU A 1 170 ? 0.184 -3.756 -18.249 1.00 85.38 170 LEU A N 1
ATOM 1301 C CA . LEU A 1 170 ? -0.994 -3.426 -17.441 1.00 85.38 170 LEU A CA 1
ATOM 1302 C C . LEU A 1 170 ? -2.045 -4.544 -17.430 1.00 85.38 170 LEU A C 1
ATOM 1304 O O . LEU A 1 170 ? -2.661 -4.799 -16.400 1.00 85.38 170 LEU A O 1
ATOM 1308 N N . ARG A 1 171 ? -2.243 -5.248 -18.550 1.00 86.69 171 ARG A N 1
ATOM 1309 C CA . ARG A 1 171 ? -3.273 -6.298 -18.660 1.00 86.69 171 ARG A CA 1
ATOM 1310 C C . ARG A 1 171 ? -3.019 -7.486 -17.729 1.00 86.69 171 ARG A C 1
ATOM 1312 O O . ARG A 1 171 ? -3.968 -8.023 -17.169 1.00 86.69 171 ARG A O 1
ATOM 1319 N N . LEU A 1 172 ? -1.758 -7.879 -17.565 1.00 84.50 172 LEU A N 1
ATOM 1320 C CA . LEU A 1 172 ? -1.358 -9.026 -16.744 1.00 84.50 172 LEU A CA 1
ATOM 1321 C C . LEU A 1 172 ? -1.082 -8.618 -15.296 1.00 84.50 172 LEU A C 1
ATOM 1323 O O . LEU A 1 172 ? -1.470 -9.308 -14.357 1.00 84.50 172 LEU A O 1
ATOM 1327 N N . THR A 1 173 ? -0.423 -7.479 -15.107 1.00 87.00 173 THR A N 1
ATOM 1328 C CA . THR A 1 173 ? 0.164 -7.108 -13.814 1.00 87.00 173 THR A CA 1
ATOM 1329 C C . THR A 1 173 ? -0.789 -6.309 -12.928 1.00 87.00 173 THR A C 1
ATOM 1331 O O . THR A 1 173 ? -0.712 -6.406 -11.703 1.00 87.00 173 THR A O 1
ATOM 1334 N N . LEU A 1 174 ? -1.739 -5.567 -13.508 1.00 88.12 174 LEU A N 1
ATOM 1335 C CA . LEU A 1 174 ? -2.686 -4.744 -12.752 1.00 88.12 174 LEU A CA 1
ATOM 1336 C C . LEU A 1 174 ? -3.693 -5.578 -11.938 1.00 88.12 174 LEU A C 1
ATOM 1338 O O . LEU A 1 174 ? -3.875 -5.260 -10.760 1.00 88.12 174 LEU A O 1
ATOM 1342 N N . PRO A 1 175 ? -4.286 -6.676 -12.458 1.00 90.19 175 PRO A N 1
ATOM 1343 C CA . PRO A 1 175 ? -5.122 -7.564 -11.645 1.00 90.19 175 PRO A CA 1
ATOM 1344 C C . PRO A 1 175 ? -4.357 -8.155 -10.455 1.00 90.19 175 PRO A C 1
ATOM 1346 O O . PRO A 1 175 ? -4.863 -8.159 -9.332 1.00 90.19 175 PRO A O 1
ATOM 1349 N N . ILE A 1 176 ? -3.111 -8.587 -10.682 1.00 90.19 176 ILE A N 1
ATOM 1350 C CA . ILE A 1 176 ? -2.233 -9.122 -9.633 1.00 90.19 176 ILE A CA 1
ATOM 1351 C C . ILE A 1 176 ? -1.966 -8.046 -8.582 1.00 90.19 176 ILE A C 1
ATOM 1353 O O . ILE A 1 176 ? -2.076 -8.310 -7.386 1.00 90.19 176 ILE A O 1
ATOM 1357 N N . ALA A 1 177 ? -1.690 -6.814 -9.009 1.00 89.81 177 ALA A N 1
ATOM 1358 C CA . ALA A 1 177 ? -1.446 -5.717 -8.089 1.00 89.81 177 ALA A CA 1
ATOM 1359 C C . ALA A 1 177 ? -2.690 -5.341 -7.271 1.00 89.81 177 ALA A C 1
ATOM 1361 O O . ALA A 1 177 ? -2.600 -5.055 -6.077 1.00 89.81 177 ALA A O 1
ATOM 1362 N N . TYR A 1 178 ? -3.876 -5.406 -7.870 1.00 91.94 178 TYR A N 1
ATOM 1363 C CA . TYR A 1 178 ? -5.124 -5.166 -7.152 1.00 91.94 178 TYR A CA 1
ATOM 1364 C C . TYR A 1 178 ? -5.354 -6.228 -6.079 1.00 91.94 178 TYR A C 1
ATOM 1366 O O . TYR A 1 178 ? -5.679 -5.886 -4.941 1.00 91.94 178 TYR A O 1
ATOM 1374 N N . VAL A 1 179 ? -5.126 -7.502 -6.407 1.00 92.69 179 VAL A N 1
ATOM 1375 C CA . VAL A 1 179 ? -5.196 -8.602 -5.437 1.00 92.69 179 VAL A CA 1
ATOM 1376 C C . VAL A 1 179 ? -4.144 -8.426 -4.342 1.00 92.69 179 VAL A C 1
ATOM 1378 O O . VAL A 1 179 ? -4.479 -8.532 -3.164 1.00 92.69 179 VAL A O 1
ATOM 1381 N N . GLY A 1 180 ? -2.908 -8.074 -4.702 1.00 89.75 180 GLY A N 1
ATOM 1382 C CA . GLY A 1 180 ? -1.820 -7.823 -3.757 1.00 89.75 180 GLY A CA 1
ATOM 1383 C C . GLY A 1 180 ? -2.109 -6.679 -2.781 1.00 89.75 180 GLY A C 1
ATOM 1384 O O . GLY A 1 180 ? -1.682 -6.734 -1.631 1.00 89.75 180 GLY A O 1
ATOM 1385 N N . VAL A 1 181 ? -2.877 -5.662 -3.189 1.00 92.00 181 VAL A N 1
ATOM 1386 C CA . VAL A 1 181 ? -3.346 -4.596 -2.287 1.00 92.00 181 VAL A CA 1
ATOM 1387 C C . VAL A 1 181 ? -4.541 -5.056 -1.454 1.00 92.00 181 VAL A C 1
ATOM 1389 O O . VAL A 1 181 ? -4.572 -4.841 -0.243 1.00 92.00 181 VAL A O 1
ATOM 1392 N N . LEU A 1 182 ? -5.544 -5.674 -2.077 1.00 92.44 182 LEU A N 1
ATOM 1393 C CA . LEU A 1 182 ? -6.802 -6.019 -1.417 1.00 92.44 182 LEU A CA 1
ATOM 1394 C C . LEU A 1 182 ? -6.651 -7.163 -0.412 1.00 92.44 182 LEU A C 1
ATOM 1396 O O . LEU A 1 182 ? -7.229 -7.085 0.670 1.00 92.44 182 LEU A O 1
ATOM 1400 N N . ALA A 1 183 ? -5.863 -8.192 -0.721 1.00 93.56 183 ALA A N 1
ATOM 1401 C CA . ALA A 1 183 ? -5.671 -9.355 0.141 1.00 93.56 183 ALA A CA 1
ATOM 1402 C C . ALA A 1 183 ? -5.186 -8.986 1.561 1.00 93.56 183 ALA A C 1
ATOM 1404 O O . ALA A 1 183 ? -5.895 -9.307 2.521 1.00 93.56 183 ALA A O 1
ATOM 1405 N N . PRO A 1 184 ? -4.063 -8.260 1.758 1.00 92.50 184 PRO A N 1
ATOM 1406 C CA . PRO A 1 184 ? -3.618 -7.872 3.097 1.00 92.50 184 PRO A CA 1
ATOM 1407 C C . PRO A 1 184 ? -4.606 -6.929 3.790 1.00 92.50 184 PRO A C 1
ATOM 1409 O O . PRO A 1 184 ? -4.751 -6.989 5.010 1.00 92.50 184 PRO A O 1
ATOM 1412 N N . LEU A 1 185 ? -5.336 -6.094 3.045 1.00 90.69 185 LEU A N 1
ATOM 1413 C CA . LEU A 1 185 ? -6.350 -5.212 3.625 1.00 90.69 185 LEU A CA 1
ATOM 1414 C C . LEU A 1 185 ? -7.571 -5.987 4.135 1.00 90.69 185 LEU A C 1
ATOM 1416 O O . LEU A 1 185 ? -8.077 -5.687 5.216 1.00 90.69 185 LEU A O 1
ATOM 1420 N N . VAL A 1 186 ? -8.033 -6.996 3.392 1.00 92.00 186 VAL A N 1
ATOM 1421 C CA . VAL A 1 186 ? -9.144 -7.869 3.799 1.00 92.00 186 VAL A CA 1
ATOM 1422 C C . VAL A 1 186 ? -8.742 -8.702 5.010 1.00 92.00 186 VAL A C 1
ATOM 1424 O O . VAL A 1 186 ? -9.496 -8.763 5.984 1.00 92.00 186 VAL A O 1
ATOM 1427 N N . VAL A 1 187 ? -7.542 -9.290 4.998 1.00 93.12 187 VAL A N 1
ATOM 1428 C CA . VAL A 1 187 ? -7.014 -10.057 6.136 1.00 93.12 187 VAL A CA 1
ATOM 1429 C C . VAL A 1 187 ? -6.861 -9.154 7.362 1.00 93.12 187 VAL A C 1
ATOM 1431 O O . VAL A 1 187 ? -7.375 -9.480 8.432 1.00 93.12 187 VAL A O 1
ATOM 1434 N N . GLY A 1 188 ? -6.247 -7.979 7.209 1.00 88.38 188 GLY A N 1
ATOM 1435 C CA . GLY A 1 188 ? -6.046 -7.022 8.299 1.00 88.38 188 GLY A CA 1
ATOM 1436 C C . GLY A 1 188 ? -7.361 -6.504 8.871 1.00 88.38 188 GLY A C 1
ATOM 1437 O O . GLY A 1 188 ? -7.553 -6.507 10.086 1.00 88.38 188 GLY A O 1
ATOM 1438 N N . GLY A 1 189 ? -8.316 -6.146 8.011 1.00 86.50 189 GLY A N 1
ATOM 1439 C CA . GLY A 1 189 ? -9.653 -5.725 8.430 1.00 86.50 189 GLY A CA 1
ATOM 1440 C C . GLY A 1 189 ? -10.426 -6.835 9.152 1.00 86.50 189 GLY A C 1
ATOM 1441 O O . GLY A 1 189 ? -11.109 -6.567 10.141 1.00 86.50 189 GLY A O 1
ATOM 1442 N N . SER A 1 190 ? -10.274 -8.088 8.711 1.00 87.62 190 SER A N 1
ATOM 1443 C CA . SER A 1 190 ? -10.888 -9.261 9.353 1.00 87.62 190 SER A CA 1
ATOM 1444 C C . SER A 1 190 ? -10.306 -9.524 10.741 1.00 87.62 190 SER A C 1
ATOM 1446 O O . SER A 1 190 ? -11.047 -9.818 11.680 1.00 87.62 190 SER A O 1
ATOM 1448 N N . LEU A 1 191 ? -8.988 -9.368 10.901 1.00 85.81 191 LEU A N 1
ATOM 1449 C CA . LEU A 1 191 ? -8.335 -9.417 12.208 1.00 85.81 191 LEU A CA 1
ATOM 1450 C C . LEU A 1 191 ? -8.822 -8.261 13.094 1.00 85.81 191 LEU A C 1
ATOM 1452 O O . LEU A 1 191 ? -9.207 -8.486 14.239 1.00 85.81 191 LEU A O 1
ATOM 1456 N N . GLY A 1 192 ? -8.906 -7.039 12.565 1.00 80.94 192 GLY A N 1
ATOM 1457 C CA . GLY A 1 192 ? -9.397 -5.870 13.306 1.00 80.94 192 GLY A CA 1
ATOM 1458 C C . GLY A 1 192 ? -10.817 -6.042 13.838 1.00 80.94 192 GLY A C 1
ATOM 1459 O O . GLY A 1 192 ? -11.092 -5.687 14.983 1.00 80.94 192 GLY A O 1
ATOM 1460 N N . ALA A 1 193 ? -11.701 -6.663 13.053 1.00 79.94 193 ALA A N 1
ATOM 1461 C CA . ALA A 1 193 ? -13.069 -6.955 13.468 1.00 79.94 193 ALA A CA 1
ATOM 1462 C C . ALA A 1 193 ? -13.145 -7.948 14.643 1.00 79.94 193 ALA A C 1
ATOM 1464 O O . ALA A 1 193 ? -13.996 -7.785 15.513 1.00 79.94 193 ALA A O 1
ATOM 1465 N N . ARG A 1 194 ? -12.247 -8.943 14.699 1.00 78.38 194 ARG A N 1
ATOM 1466 C CA . ARG A 1 194 ? -12.194 -9.942 15.786 1.00 78.38 194 ARG A CA 1
ATOM 1467 C C . ARG A 1 194 ? -11.655 -9.371 17.094 1.00 78.38 194 ARG A C 1
ATOM 1469 O O . ARG A 1 194 ? -12.066 -9.798 18.166 1.00 78.38 194 ARG A O 1
ATOM 1476 N N . TRP A 1 195 ? -10.730 -8.419 16.998 1.00 69.81 195 TRP A N 1
ATOM 1477 C CA . TRP A 1 195 ? -10.087 -7.790 18.153 1.00 69.81 195 TRP A CA 1
ATOM 1478 C C . TRP A 1 195 ? -10.820 -6.546 18.658 1.00 69.81 195 TRP A C 1
ATOM 1480 O O . TRP A 1 195 ? -10.423 -5.993 19.683 1.00 69.81 195 TRP A O 1
ATOM 1490 N N . ALA A 1 196 ? -11.894 -6.117 17.987 1.00 63.03 196 ALA A N 1
ATOM 1491 C CA . ALA A 1 196 ? -12.842 -5.171 18.553 1.00 63.03 196 ALA A CA 1
ATOM 1492 C C . ALA A 1 196 ? -13.575 -5.888 19.702 1.00 63.03 196 ALA A C 1
ATOM 1494 O O . ALA A 1 196 ? -14.405 -6.759 19.434 1.00 63.03 196 ALA A O 1
ATOM 1495 N N . PRO A 1 197 ? -13.284 -5.572 20.980 1.00 48.75 197 PRO A N 1
ATOM 1496 C CA . PRO A 1 197 ? -14.030 -6.165 22.081 1.00 48.75 197 PRO A CA 1
ATOM 1497 C C . PRO A 1 197 ? -15.501 -5.823 21.846 1.00 48.75 197 PRO A C 1
ATOM 1499 O O . PRO A 1 197 ? -15.777 -4.690 21.450 1.00 48.75 197 PRO A O 1
ATOM 1502 N N . GLY A 1 198 ? -16.413 -6.783 22.039 1.00 48.09 198 GLY A N 1
ATOM 1503 C CA . GLY A 1 198 ? -17.860 -6.692 21.782 1.00 48.09 198 GLY A CA 1
ATOM 1504 C C . GLY A 1 198 ? -18.575 -5.562 22.533 1.00 48.09 198 GLY A C 1
ATOM 1505 O O . GLY A 1 198 ? -19.424 -5.781 23.388 1.00 48.09 198 GLY A O 1
ATOM 1506 N N . GLY A 1 199 ? -18.241 -4.326 22.200 1.00 43.78 199 GLY A N 1
ATOM 1507 C CA . GLY A 1 199 ? -18.643 -3.110 22.865 1.00 43.78 199 GLY A CA 1
ATOM 1508 C C . GLY A 1 199 ? -19.036 -2.126 21.792 1.00 43.78 199 GLY A C 1
ATOM 1509 O O . GLY A 1 199 ? -18.228 -1.303 21.370 1.00 43.78 199 GLY A O 1
ATOM 1510 N N . ARG A 1 200 ? -20.284 -2.277 21.333 1.00 44.00 200 ARG A N 1
ATOM 1511 C CA . ARG A 1 200 ? -21.181 -1.212 20.870 1.00 44.00 200 ARG A CA 1
ATOM 1512 C C . ARG A 1 200 ? -20.431 0.110 20.709 1.00 44.00 200 ARG A C 1
ATOM 1514 O O . ARG A 1 200 ? -20.200 0.783 21.710 1.00 44.00 200 ARG A O 1
ATOM 1521 N N . TRP A 1 201 ? -20.040 0.431 19.473 1.00 47.16 201 TRP A N 1
ATOM 1522 C CA . TRP A 1 201 ? -19.391 1.683 19.078 1.00 47.16 201 TRP A CA 1
ATOM 1523 C C . TRP A 1 201 ? -20.124 2.845 19.769 1.00 47.16 201 TRP A C 1
ATOM 1525 O O . TRP A 1 201 ? -21.175 3.283 19.307 1.00 47.16 201 TRP A O 1
ATOM 1535 N N . ARG A 1 202 ? -19.655 3.286 20.945 1.00 43.25 202 ARG A N 1
ATOM 1536 C CA . ARG A 1 202 ? -20.175 4.492 21.584 1.00 43.25 202 ARG A CA 1
ATOM 1537 C C . ARG A 1 202 ? -19.454 5.599 20.844 1.00 43.25 202 ARG A C 1
ATOM 1539 O O . ARG A 1 202 ? -18.248 5.731 21.058 1.00 43.25 202 ARG A O 1
ATOM 1546 N N . PRO A 1 203 ? -20.127 6.348 19.951 1.00 47.06 203 PRO A N 1
ATOM 1547 C CA . PRO A 1 203 ? -19.500 7.510 19.357 1.00 47.06 203 PRO A CA 1
ATOM 1548 C C . PRO A 1 203 ? -18.978 8.350 20.512 1.00 47.06 203 PRO A C 1
ATOM 1550 O O . PRO A 1 203 ? -19.719 8.652 21.454 1.00 47.06 203 PRO A O 1
ATOM 1553 N N . SER A 1 204 ? -17.679 8.627 20.475 1.00 47.16 204 SER A N 1
ATOM 1554 C CA . SER A 1 204 ? -17.006 9.532 21.386 1.00 47.16 204 SER A CA 1
ATOM 1555 C C . SER A 1 204 ? -17.855 10.792 21.435 1.00 47.16 204 SER A C 1
ATOM 1557 O O . SER A 1 204 ? -17.886 11.551 20.466 1.00 47.16 204 SER A O 1
ATOM 1559 N N . ARG A 1 205 ? -18.632 10.971 22.514 1.00 42.84 205 ARG A N 1
ATOM 1560 C CA . ARG A 1 205 ? -19.393 12.203 22.706 1.00 42.84 205 ARG A CA 1
ATOM 1561 C C . ARG A 1 205 ? -18.360 13.322 22.587 1.00 42.84 205 ARG A C 1
ATOM 1563 O O . ARG A 1 205 ? -17.380 13.270 23.339 1.00 42.84 205 ARG A O 1
ATOM 1570 N N . PRO A 1 206 ? -18.525 14.274 21.651 1.00 49.03 206 PRO A N 1
ATOM 1571 C CA . PRO A 1 206 ? -17.611 15.395 21.546 1.00 49.03 206 PRO A CA 1
ATOM 1572 C C . PRO A 1 206 ? -17.547 16.017 22.930 1.00 49.03 206 PRO A C 1
ATOM 1574 O O . PRO A 1 206 ? -18.581 16.208 23.579 1.00 49.03 206 PRO A O 1
ATOM 1577 N N . GLY A 1 207 ? -16.316 16.165 23.419 1.00 47.16 207 GLY A N 1
ATOM 1578 C CA . GLY A 1 207 ? -16.025 16.454 24.807 1.00 47.16 207 GLY A CA 1
ATOM 1579 C C . GLY A 1 207 ? -16.953 17.536 25.330 1.00 47.16 207 GLY A C 1
ATOM 1580 O O . GLY A 1 207 ? -16.810 18.711 24.998 1.00 47.16 207 GLY A O 1
ATOM 1581 N N . ARG A 1 208 ? -17.876 17.135 26.210 1.00 48.22 208 ARG A N 1
ATOM 1582 C CA . ARG A 1 208 ? -18.425 18.042 27.207 1.00 48.22 208 ARG A CA 1
ATOM 1583 C C . ARG A 1 208 ? -17.199 18.456 28.009 1.00 48.22 208 ARG A C 1
ATOM 1585 O O . ARG A 1 208 ? -16.777 17.735 28.911 1.00 48.22 208 ARG A O 1
ATOM 1592 N N . ARG A 1 209 ? -16.564 19.562 27.600 1.00 49.88 209 ARG A N 1
ATOM 1593 C CA . ARG A 1 209 ? -15.605 20.310 28.406 1.00 49.88 209 ARG A CA 1
ATOM 1594 C C . ARG A 1 209 ? -16.295 20.466 29.750 1.00 49.88 209 ARG A C 1
ATOM 1596 O O . ARG A 1 209 ? -17.179 21.307 29.898 1.00 49.88 209 ARG A O 1
ATOM 1603 N N . ARG A 1 210 ? -15.943 19.617 30.719 1.00 49.62 210 ARG A N 1
ATOM 1604 C CA . ARG A 1 210 ? -16.192 19.908 32.122 1.00 49.62 210 ARG A CA 1
ATOM 1605 C C . ARG A 1 210 ? -15.404 21.185 32.356 1.00 49.62 210 ARG A C 1
ATOM 1607 O O . ARG A 1 210 ? -14.198 21.142 32.580 1.00 49.62 210 ARG A O 1
ATOM 1614 N N . ARG A 1 211 ? -16.085 22.325 32.213 1.00 50.56 211 ARG A N 1
ATOM 1615 C CA . ARG A 1 211 ? -15.724 23.562 32.886 1.00 50.56 211 ARG A CA 1
ATOM 1616 C C . ARG A 1 211 ? -15.602 23.155 34.349 1.00 50.56 211 ARG A C 1
ATOM 1618 O O . ARG A 1 211 ? -16.607 23.002 35.031 1.00 50.56 211 ARG A O 1
ATOM 1625 N N . ARG A 1 212 ? -14.382 22.855 34.797 1.00 47.78 212 ARG A N 1
ATOM 1626 C CA . ARG A 1 212 ? -14.074 22.933 36.218 1.00 47.78 212 ARG A CA 1
ATOM 1627 C C . ARG A 1 212 ? -14.344 24.397 36.565 1.00 47.78 212 ARG A C 1
ATOM 1629 O O . ARG A 1 212 ? -13.703 25.249 35.942 1.00 47.78 212 ARG A O 1
ATOM 1636 N N . PRO A 1 213 ? -15.303 24.721 37.444 1.00 50.19 213 PRO A N 1
ATOM 1637 C CA . PRO A 1 213 ? -15.350 26.064 37.984 1.00 50.19 213 PRO A CA 1
ATOM 1638 C C . PRO A 1 213 ? -13.990 26.288 38.646 1.00 50.19 213 PRO A C 1
ATOM 1640 O O . PRO A 1 213 ? -13.576 25.525 39.520 1.00 50.19 213 PRO A O 1
ATOM 1643 N N . ARG A 1 214 ? -13.236 27.268 38.140 1.00 50.47 214 ARG A N 1
ATOM 1644 C CA . ARG A 1 214 ? -12.107 27.820 38.880 1.00 50.47 214 ARG A CA 1
ATOM 1645 C C . ARG A 1 214 ? -12.704 28.302 40.195 1.00 50.47 214 ARG A C 1
ATOM 1647 O O . ARG A 1 214 ? -13.526 29.214 40.181 1.00 50.47 214 ARG A O 1
ATOM 1654 N N . ALA A 1 215 ? -12.336 27.655 41.296 1.00 55.56 215 ALA A N 1
ATOM 1655 C CA . ALA A 1 215 ? -12.544 28.221 42.613 1.00 55.56 215 ALA A CA 1
ATOM 1656 C C . ALA A 1 215 ? -11.828 29.576 42.612 1.00 55.56 215 ALA A C 1
ATOM 1658 O O . ALA A 1 215 ? -10.604 29.642 42.481 1.00 55.56 215 ALA A O 1
ATOM 1659 N N . VAL A 1 216 ? -12.617 30.646 42.643 1.00 58.03 216 VAL A N 1
ATOM 1660 C CA . VAL A 1 216 ? -12.147 32.009 42.850 1.00 58.03 216 VAL A CA 1
ATOM 1661 C C . VAL A 1 216 ? -11.544 32.022 44.246 1.00 58.03 216 VAL A C 1
ATOM 1663 O O . VAL A 1 216 ? -12.250 31.962 45.251 1.00 58.03 216 VAL A O 1
ATOM 1666 N N . ARG A 1 217 ? -10.213 31.989 44.299 1.00 55.22 217 ARG A N 1
ATOM 1667 C CA . ARG A 1 217 ? -9.456 32.158 45.532 1.00 55.22 217 ARG A CA 1
ATOM 1668 C C . ARG A 1 217 ? -9.538 33.644 45.871 1.00 55.22 217 ARG A C 1
ATOM 1670 O O . ARG A 1 217 ? -8.831 34.451 45.279 1.00 55.22 217 ARG A O 1
ATOM 1677 N N . TRP A 1 218 ? -10.468 33.993 46.752 1.00 54.62 218 TRP A N 1
ATOM 1678 C CA . TRP A 1 218 ? -10.541 35.317 47.358 1.00 54.62 218 TRP A CA 1
ATOM 1679 C C . TRP A 1 218 ? -9.234 35.606 48.113 1.00 54.62 218 TRP A C 1
ATOM 1681 O O . 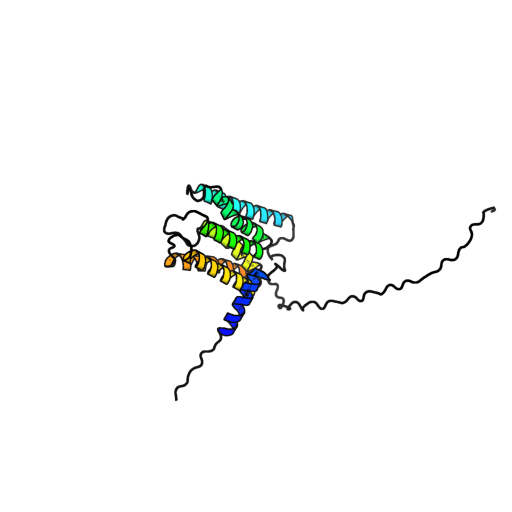TRP A 1 218 ? -8.792 34.746 48.883 1.00 54.62 218 TRP A O 1
ATOM 1691 N N . PRO A 1 219 ? -8.603 36.777 47.930 1.00 55.59 219 PRO A N 1
ATOM 1692 C CA . PRO A 1 219 ? -7.522 37.207 48.798 1.00 55.59 219 PRO A CA 1
ATOM 1693 C C . PRO A 1 219 ? -8.145 37.696 50.108 1.00 55.59 219 PRO A C 1
ATOM 1695 O O . PRO A 1 219 ? -8.628 38.820 50.209 1.00 55.59 219 PRO A O 1
ATOM 1698 N N . SER A 1 220 ? -8.175 36.833 51.121 1.00 56.16 220 SER A N 1
ATOM 1699 C CA . SER A 1 220 ? -8.443 37.269 52.487 1.00 56.16 220 SER A CA 1
ATOM 1700 C C . SER A 1 220 ? -7.237 38.067 52.977 1.00 56.16 220 SER A C 1
ATOM 1702 O O . SER A 1 220 ? -6.222 37.489 53.368 1.00 56.16 220 SER A O 1
ATOM 1704 N N . GLY A 1 221 ? -7.352 39.392 52.941 1.00 56.94 221 GLY A N 1
ATOM 1705 C CA . GLY A 1 221 ? -6.495 40.280 53.709 1.00 56.94 221 GLY A CA 1
ATOM 1706 C C . GLY A 1 221 ? -6.652 39.987 55.202 1.00 56.94 221 GLY A C 1
ATOM 1707 O O . GLY A 1 221 ? -7.722 40.167 55.776 1.00 56.94 221 GLY A O 1
ATOM 1708 N N . ARG A 1 222 ? -5.576 39.508 55.819 1.00 50.94 222 ARG A N 1
ATOM 1709 C CA . ARG A 1 222 ? -5.270 39.642 57.249 1.00 50.94 222 ARG A CA 1
ATOM 1710 C C . ARG A 1 222 ? -3.819 40.130 57.243 1.00 50.94 222 ARG A C 1
ATOM 1712 O O . ARG A 1 222 ? -2.963 39.435 56.719 1.00 50.94 222 ARG A O 1
ATOM 1719 N N . GLY A 1 223 ? -3.502 41.369 57.598 1.00 49.16 223 GLY A N 1
ATOM 1720 C CA . GLY A 1 223 ? -3.908 42.008 58.841 1.00 49.16 223 GLY A CA 1
ATOM 1721 C C . GLY A 1 223 ? -3.119 41.383 59.991 1.00 49.16 223 GLY A C 1
ATOM 1722 O O . GLY A 1 223 ? -3.725 40.774 60.862 1.00 49.16 223 GLY A O 1
ATOM 1723 N N . SER A 1 224 ? -1.784 41.458 59.942 1.00 48.69 224 SER A N 1
ATOM 1724 C CA . SER A 1 224 ? -0.910 41.125 61.074 1.00 48.69 224 SER A CA 1
ATOM 1725 C C . SER A 1 224 ? -0.612 42.404 61.852 1.00 48.69 224 SER A C 1
ATOM 1727 O O . SER A 1 224 ? 0.131 43.244 61.342 1.00 48.69 224 SER A O 1
ATOM 1729 N N . PRO A 1 225 ? -1.151 42.584 63.068 1.00 55.31 225 PRO A N 1
ATOM 1730 C CA . PRO A 1 225 ? -0.608 43.548 63.998 1.00 55.31 225 PRO A CA 1
ATOM 1731 C C . PRO A 1 225 ? 0.593 42.938 64.722 1.00 55.31 225 PRO A C 1
ATOM 1733 O O . PRO A 1 225 ? 0.582 41.786 65.159 1.00 55.31 225 PRO A O 1
ATOM 1736 N N . ALA A 1 226 ? 1.624 43.767 64.831 1.00 54.38 226 ALA A N 1
ATOM 1737 C CA . ALA A 1 226 ? 2.776 43.609 65.693 1.00 54.38 226 ALA A CA 1
ATOM 1738 C C . ALA A 1 226 ? 2.401 43.093 67.091 1.00 54.38 226 ALA A C 1
ATOM 1740 O O . ALA A 1 226 ? 1.433 43.559 67.698 1.00 54.38 226 ALA A O 1
ATOM 1741 N N . ARG A 1 227 ? 3.226 42.201 67.648 1.00 47.00 227 ARG A N 1
ATOM 1742 C CA . ARG A 1 227 ? 3.340 42.095 69.102 1.00 47.00 227 ARG A CA 1
ATOM 1743 C C . ARG A 1 227 ? 4.732 41.623 69.525 1.00 47.00 227 ARG A C 1
ATOM 1745 O O . ARG A 1 227 ? 5.082 40.457 69.403 1.00 47.00 227 ARG A O 1
ATOM 1752 N N . CYS A 1 228 ? 5.494 42.632 69.938 1.00 45.84 228 CYS A N 1
ATOM 1753 C CA . CYS A 1 228 ? 6.509 42.701 70.984 1.00 45.84 228 CYS A CA 1
ATOM 1754 C C . CYS A 1 228 ? 7.159 41.396 71.461 1.00 45.84 228 CYS A C 1
ATOM 1756 O O . CYS A 1 228 ? 6.576 40.602 72.193 1.00 45.84 228 CYS A O 1
ATOM 1758 N N . THR A 1 229 ? 8.443 41.297 71.134 1.00 51.25 229 THR A N 1
ATOM 1759 C CA . THR A 1 229 ? 9.482 40.627 71.909 1.00 51.25 229 THR A CA 1
ATOM 1760 C C . THR A 1 229 ? 9.737 41.369 73.222 1.00 51.25 229 THR A C 1
ATOM 1762 O O . THR A 1 229 ? 10.164 42.523 73.188 1.00 51.25 229 THR A O 1
ATOM 1765 N N . THR A 1 230 ? 9.572 40.695 74.358 1.00 52.56 230 THR A N 1
ATOM 1766 C CA . THR A 1 230 ? 10.194 41.099 75.626 1.00 52.56 230 THR A CA 1
ATOM 1767 C C . THR A 1 230 ? 10.463 39.875 76.505 1.00 52.56 230 THR A C 1
ATOM 1769 O O . THR A 1 230 ? 9.542 39.182 76.918 1.00 52.56 230 THR A O 1
ATOM 1772 N N . SER A 1 231 ? 11.762 39.640 76.727 1.00 46.84 231 SER A N 1
ATOM 1773 C CA . SER A 1 231 ? 12.427 39.209 77.972 1.00 46.84 231 SER A CA 1
ATOM 1774 C C . SER A 1 231 ? 11.909 38.006 78.788 1.00 46.84 231 SER A C 1
ATOM 1776 O O . SER A 1 231 ? 10.835 38.041 79.378 1.00 46.84 231 SER A O 1
ATOM 1778 N N . SER A 1 232 ? 12.808 37.021 78.943 1.00 48.56 232 SER A N 1
ATOM 1779 C CA . SER A 1 232 ? 13.032 36.107 80.093 1.00 48.56 232 SER A CA 1
ATOM 1780 C C . SER A 1 232 ? 13.053 36.834 81.468 1.00 48.56 232 SER A C 1
ATOM 1782 O O . SER A 1 232 ? 13.017 38.065 81.445 1.00 48.56 232 SER A O 1
ATOM 1784 N N . PRO A 1 233 ? 13.262 36.191 82.654 1.00 58.81 233 PRO A N 1
ATOM 1785 C CA . PRO A 1 233 ? 13.565 34.781 82.982 1.00 58.81 233 PRO A CA 1
ATOM 1786 C C . PRO A 1 233 ? 12.815 34.233 84.243 1.00 58.81 233 PRO A C 1
ATOM 1788 O O . PRO A 1 233 ? 11.907 34.864 84.777 1.00 58.81 233 PRO A O 1
ATOM 1791 N N . THR A 1 234 ? 13.317 33.105 84.776 1.00 51.97 234 THR A N 1
ATOM 1792 C CA . THR A 1 234 ? 13.394 32.686 86.207 1.00 51.97 234 THR A CA 1
ATOM 1793 C C . THR A 1 234 ? 12.383 31.674 86.812 1.00 51.97 234 THR A C 1
ATOM 1795 O O . THR A 1 234 ? 11.251 32.002 87.136 1.00 51.97 234 THR A O 1
ATOM 1798 N N . THR A 1 235 ? 12.936 30.478 87.096 1.00 46.84 235 THR A N 1
ATOM 1799 C CA . THR A 1 235 ? 12.932 29.677 88.356 1.00 46.84 235 THR A CA 1
ATOM 1800 C C . THR A 1 235 ? 11.715 28.941 88.947 1.00 46.84 235 THR A C 1
ATOM 1802 O O . THR A 1 235 ? 10.656 29.504 89.185 1.00 46.84 235 THR A O 1
ATOM 1805 N N . CYS A 1 236 ? 12.069 27.725 89.410 1.00 37.25 236 CYS A N 1
ATOM 1806 C CA . CYS A 1 236 ? 11.614 26.963 90.589 1.00 37.25 236 CYS A CA 1
ATOM 1807 C C . CYS A 1 236 ? 10.295 26.175 90.510 1.00 37.25 236 CYS A C 1
ATOM 1809 O O . CYS A 1 236 ? 9.223 26.714 90.766 1.00 37.25 236 CYS A O 1
ATOM 1811 N N . ARG A 1 237 ? 10.394 24.845 90.383 1.00 45.81 237 ARG A N 1
ATOM 1812 C CA . ARG A 1 237 ? 10.539 23.911 91.519 1.00 45.81 237 ARG A CA 1
ATOM 1813 C C . ARG A 1 237 ? 11.049 22.554 91.046 1.00 45.81 237 ARG A C 1
ATOM 1815 O O . ARG A 1 237 ? 10.758 22.208 89.883 1.00 45.81 237 ARG A O 1
#

pLDDT: mean 76.41, std 15.86, range [37.25, 94.44]